Protein AF-0000000085063734 (afdb_homodimer)

Sequence (286 aa):
MIPLIKGSCHCKNITFEFDWNSDVDTIAARACSCTFCFKHGGVWTSSVTGKLNVNVKDRELLKLYNFGTKTADFYVCKECGIVPLSCCTIDGNLYAVVNINTFEGIDPTLITEIPVTLTEETESSRLARRKKNWINNVQINLNMIPLIKGSCHCKNITFEFDWNSDVDTIAARACSCTFCFKHGGVWTSSVTGKLNVNVKDRELLKLYNFGTKTADFYVCKECGIVPLSCCTIDGNLYAVVNINTFEGIDPTLITEIPVTLTEETESSRLARRKKNWINNVQINLN

Organism: Heterostelium pallidum (strain ATCC 26659 / Pp 5 / PN500) (NCBI:txid670386)

Radius of gyration: 19.35 Å; Cα contacts (8 Å, |Δi|>4): 705; chains: 2; bounding box: 39×56×48 Å

pLDDT: mean 95.1, std 5.61, range [63.44, 98.94]

Solvent-accessible surface area (backbone atoms only — not comparable to full-atom values): 14771 Å² total; per-residue (Å²): 119,59,63,75,40,38,33,33,30,81,81,54,45,42,31,38,44,35,36,44,66,50,93,57,68,57,44,63,28,38,32,45,64,49,73,64,29,47,43,34,53,41,31,34,31,59,30,54,68,14,39,38,42,34,41,30,65,48,47,90,38,52,27,78,33,63,61,93,89,56,65,44,36,35,43,17,31,34,64,67,14,31,56,40,34,38,35,32,72,57,96,88,38,52,29,32,39,36,27,58,55,24,52,53,92,68,65,68,87,39,51,46,79,41,82,40,81,71,87,82,56,50,70,68,57,47,52,52,52,44,68,66,45,27,19,58,45,65,45,78,44,76,74,118,58,60,77,41,40,33,33,29,81,81,53,45,42,32,36,42,35,36,43,66,49,92,56,67,56,44,63,28,38,33,42,64,50,71,64,29,46,44,34,51,41,30,34,31,57,31,54,69,15,39,38,42,35,41,29,64,49,46,88,38,50,28,78,32,61,58,93,86,55,65,46,36,35,42,19,30,31,65,65,14,32,56,41,35,37,35,31,72,56,96,88,38,54,30,34,36,36,26,59,54,24,51,54,91,68,65,68,85,38,51,47,78,42,82,41,80,71,85,84,55,49,71,67,57,46,51,52,51,44,68,66,44,26,17,58,45,65,46,78,44,77,73

InterPro domains:
  IPR006913 CENP-V/GFA domain [PF04828] (5-103)
  IPR006913 CENP-V/GFA domain [PS51891] (5-128)
  IPR011057 Mss4-like superfamily [SSF51316] (4-108)
  IPR052355 Centromere protein V-like [PTHR28620] (6-108)

Structure (mmCIF, N/CA/C/O backbone):
data_AF-0000000085063734-model_v1
#
loop_
_entity.id
_entity.type
_entity.pdbx_description
1 polymer 'CENP-V/GFA domain-containing protein'
#
loop_
_atom_site.group_PDB
_atom_site.id
_atom_site.type_symbol
_atom_site.label_atom_id
_atom_site.label_alt_id
_atom_site.label_comp_id
_atom_site.label_asym_id
_atom_site.label_entity_id
_atom_site.label_seq_id
_atom_site.pdbx_PDB_ins_code
_atom_site.Cartn_x
_atom_site.Cartn_y
_atom_site.Cartn_z
_atom_site.occupancy
_atom_site.B_iso_or_equiv
_atom_site.auth_seq_id
_atom_site.auth_comp_id
_atom_site.auth_asym_id
_atom_site.auth_atom_id
_atom_site.pdbx_PDB_model_num
ATOM 1 N N . MET A 1 1 ? -1.307 -11.125 -27.797 1 68.44 1 MET A N 1
ATOM 2 C CA . MET A 1 1 ? -0.637 -11.992 -26.828 1 68.44 1 MET A CA 1
ATOM 3 C C . MET A 1 1 ? 0.031 -11.172 -25.734 1 68.44 1 MET A C 1
ATOM 5 O O . MET A 1 1 ? 0.738 -10.203 -26.016 1 68.44 1 MET A O 1
ATOM 9 N N . ILE A 1 2 ? -0.437 -11.398 -24.438 1 67.12 2 ILE A N 1
ATOM 10 C CA . ILE A 1 2 ? 0.188 -10.625 -23.375 1 67.12 2 ILE A CA 1
ATOM 11 C C . ILE A 1 2 ? 1.652 -11.031 -23.234 1 67.12 2 ILE A C 1
ATOM 13 O O . ILE A 1 2 ? 1.964 -12.219 -23.125 1 67.12 2 ILE A O 1
ATOM 17 N N . PRO A 1 3 ? 2.479 -10.023 -23.422 1 76.06 3 PRO A N 1
ATOM 18 C CA . PRO A 1 3 ? 3.908 -10.305 -23.266 1 76.06 3 PRO A CA 1
ATOM 19 C C . PRO A 1 3 ? 4.285 -10.672 -21.844 1 76.06 3 PRO A C 1
ATOM 21 O O . PRO A 1 3 ? 3.436 -10.648 -20.953 1 76.06 3 PRO A O 1
ATOM 24 N N . LEU A 1 4 ? 5.52 -11.109 -21.625 1 92.5 4 LEU A N 1
ATOM 25 C CA . LEU A 1 4 ? 6.121 -11.242 -20.312 1 92.5 4 LEU A CA 1
ATOM 26 C C . LEU A 1 4 ? 5.914 -9.977 -19.484 1 92.5 4 LEU A C 1
ATOM 28 O O . LEU A 1 4 ? 6.305 -8.891 -19.906 1 92.5 4 LEU A O 1
ATOM 32 N N . ILE A 1 5 ? 5.227 -10.164 -18.359 1 96.12 5 ILE A N 1
ATOM 33 C CA . ILE A 1 5 ? 4.938 -9.031 -17.484 1 96.12 5 ILE A CA 1
ATOM 34 C C . ILE A 1 5 ? 6.051 -8.891 -16.453 1 96.12 5 ILE A C 1
ATOM 36 O O . ILE A 1 5 ? 6.367 -9.852 -15.734 1 96.12 5 ILE A O 1
ATOM 40 N N . LYS A 1 6 ? 6.637 -7.738 -16.438 1 98.19 6 LYS A N 1
ATOM 41 C CA . LYS A 1 6 ? 7.617 -7.41 -15.398 1 98.19 6 LYS A CA 1
ATOM 42 C C . LYS A 1 6 ? 7.016 -6.484 -14.352 1 98.19 6 LYS A C 1
ATOM 44 O O . LYS A 1 6 ? 6.125 -5.688 -14.656 1 98.19 6 LYS A O 1
ATOM 49 N N . GLY A 1 7 ? 7.473 -6.652 -13.078 1 98.62 7 GLY A N 1
ATOM 50 C CA . GLY A 1 7 ? 7.035 -5.781 -11.992 1 98.62 7 GLY A CA 1
ATOM 51 C C . GLY A 1 7 ? 7.992 -5.77 -10.82 1 98.62 7 GLY A C 1
ATOM 52 O O . GLY A 1 7 ? 8.977 -6.508 -10.805 1 98.62 7 GLY A O 1
ATOM 53 N N . SER A 1 8 ? 7.77 -4.891 -9.898 1 98.88 8 SER A N 1
ATOM 54 C CA . SER A 1 8 ? 8.617 -4.77 -8.719 1 98.88 8 SER A CA 1
ATOM 55 C C . SER A 1 8 ? 7.984 -3.859 -7.672 1 98.88 8 SER A C 1
ATOM 57 O O . SER A 1 8 ? 7.062 -3.098 -7.98 1 98.88 8 SER A O 1
ATOM 59 N N . CYS A 1 9 ? 8.523 -4.059 -6.434 1 98.88 9 CYS A N 1
ATOM 60 C CA . CYS A 1 9 ? 8.242 -3.004 -5.461 1 98.88 9 CYS A CA 1
ATOM 61 C C . CYS A 1 9 ? 8.922 -1.7 -5.859 1 98.88 9 CYS A C 1
ATOM 63 O O . CYS A 1 9 ? 9.57 -1.626 -6.906 1 98.88 9 CYS A O 1
ATOM 65 N N . HIS A 1 10 ? 8.781 -0.658 -5.121 1 98.75 10 HIS A N 1
ATOM 66 C CA . HIS A 1 10 ? 9.242 0.654 -5.559 1 98.75 10 HIS A CA 1
ATOM 67 C C . HIS A 1 10 ? 10.766 0.75 -5.504 1 98.75 10 HIS A C 1
ATOM 69 O O . HIS A 1 10 ? 11.391 1.337 -6.391 1 98.75 10 HIS A O 1
ATOM 75 N N . CYS A 1 11 ? 11.406 0.211 -4.449 1 98.75 11 CYS A N 1
ATOM 76 C CA . CYS A 1 11 ? 12.844 0.318 -4.262 1 98.75 11 CYS A CA 1
ATOM 77 C C . CYS A 1 11 ? 13.578 -0.78 -5.027 1 98.75 11 CYS A C 1
ATOM 79 O O . CYS A 1 11 ? 14.805 -0.817 -5.043 1 98.75 11 CYS A O 1
ATOM 81 N N . LYS A 1 12 ? 12.875 -1.715 -5.582 1 98.81 12 LYS A N 1
ATOM 82 C CA . LYS A 1 12 ? 13.398 -2.768 -6.449 1 98.81 12 LYS A CA 1
ATOM 83 C C . LYS A 1 12 ? 14 -3.906 -5.633 1 98.81 12 LYS A C 1
ATOM 85 O O . LYS A 1 12 ? 14.711 -4.758 -6.176 1 98.81 12 LYS A O 1
ATOM 90 N N . ASN A 1 13 ? 13.734 -3.951 -4.352 1 98.94 13 ASN A N 1
ATOM 91 C CA . ASN A 1 13 ? 14.156 -5.109 -3.574 1 98.94 13 ASN A CA 1
ATOM 92 C C . ASN A 1 13 ? 13.453 -6.383 -4.039 1 98.94 13 ASN A C 1
ATOM 94 O O . ASN A 1 13 ? 14.078 -7.441 -4.129 1 98.94 13 ASN A O 1
ATOM 98 N N . ILE A 1 14 ? 12.164 -6.348 -4.258 1 98.94 14 ILE A N 1
ATOM 99 C CA . ILE A 1 14 ? 11.383 -7.461 -4.781 1 98.94 14 ILE A CA 1
ATOM 100 C C . ILE A 1 14 ? 11.023 -7.203 -6.242 1 98.94 14 ILE A C 1
ATOM 102 O O . ILE A 1 14 ? 10.344 -6.223 -6.559 1 98.94 14 ILE A O 1
ATOM 106 N N . THR A 1 15 ? 11.469 -8.023 -7.102 1 98.88 15 THR A N 1
ATOM 107 C CA . THR A 1 15 ? 11.156 -7.945 -8.523 1 98.88 15 THR A CA 1
ATOM 108 C C . THR A 1 15 ? 10.578 -9.266 -9.023 1 98.88 15 THR A C 1
ATOM 110 O O . THR A 1 15 ? 10.797 -10.312 -8.422 1 98.88 15 THR A O 1
ATOM 113 N N . PHE A 1 16 ? 9.781 -9.195 -10.109 1 98.88 16 PHE A N 1
ATOM 114 C CA . PHE A 1 16 ? 9.266 -10.453 -10.648 1 98.88 16 PHE A CA 1
ATOM 115 C C . PHE A 1 16 ? 9.102 -10.367 -12.164 1 98.88 16 PHE A C 1
ATOM 117 O O . PHE A 1 16 ? 9.023 -9.273 -12.719 1 98.88 16 PHE A O 1
ATOM 124 N N . GLU A 1 17 ? 9.203 -11.461 -12.773 1 98.69 17 GLU A N 1
ATOM 125 C CA . GLU A 1 17 ? 8.781 -11.734 -14.141 1 98.69 17 GLU A CA 1
ATOM 126 C C . GLU A 1 17 ? 7.641 -12.75 -14.172 1 98.69 17 GLU A C 1
ATOM 128 O O . GLU A 1 17 ? 7.754 -13.836 -13.602 1 98.69 17 GLU A O 1
ATOM 133 N N . PHE A 1 18 ? 6.535 -12.359 -14.766 1 98.12 18 PHE A N 1
ATOM 134 C CA . PHE A 1 18 ? 5.332 -13.18 -14.844 1 98.12 18 PHE A CA 1
ATOM 135 C C . PHE A 1 18 ? 4.965 -13.469 -16.297 1 98.12 18 PHE A C 1
ATOM 137 O O . PHE A 1 18 ? 4.527 -12.578 -17.016 1 98.12 18 PHE A O 1
ATOM 144 N N . ASP A 1 19 ? 5.234 -14.695 -16.703 1 96.19 19 ASP A N 1
ATOM 145 C CA . ASP A 1 19 ? 4.77 -15.18 -18 1 96.19 19 ASP A CA 1
ATOM 146 C C . ASP A 1 19 ? 3.285 -15.531 -17.953 1 96.19 19 ASP A C 1
ATOM 148 O O . ASP A 1 19 ? 2.9 -16.547 -17.375 1 96.19 19 ASP A O 1
ATOM 152 N N . TRP A 1 20 ? 2.471 -14.719 -18.453 1 91.81 20 TRP A N 1
ATOM 153 C CA . TRP A 1 20 ? 1.021 -14.883 -18.453 1 91.81 20 TRP A CA 1
ATOM 154 C C . TRP A 1 20 ? 0.629 -16.203 -19.109 1 91.81 20 TRP A C 1
ATOM 156 O O . TRP A 1 20 ? -0.249 -16.906 -18.609 1 91.81 20 TRP A O 1
ATOM 166 N N . ASN A 1 21 ? 1.264 -16.531 -20.25 1 88.81 21 ASN A N 1
ATOM 167 C CA . ASN A 1 21 ? 1.148 -17.797 -20.953 1 88.81 21 ASN A CA 1
ATOM 168 C C . ASN A 1 21 ? -0.31 -18.188 -21.188 1 88.81 21 ASN A C 1
ATOM 170 O O . ASN A 1 21 ? -0.722 -19.297 -20.875 1 88.81 21 ASN A O 1
ATOM 174 N N . SER A 1 22 ? -1.199 -17.328 -21.453 1 82.94 22 SER A N 1
ATOM 175 C CA . SER A 1 22 ? -2.605 -17.578 -21.766 1 82.94 22 SER A CA 1
ATOM 176 C C . SER A 1 22 ? -3.01 -16.922 -23.078 1 82.94 22 SER A C 1
ATOM 178 O O . SER A 1 22 ? -2.398 -15.953 -23.516 1 82.94 22 SER A O 1
ATOM 180 N N . ASP A 1 23 ? -3.984 -17.547 -23.688 1 80.88 23 ASP A N 1
ATOM 181 C CA . ASP A 1 23 ? -4.477 -17.047 -24.969 1 80.88 23 ASP A CA 1
ATOM 182 C C . ASP A 1 23 ? -5.426 -15.859 -24.75 1 80.88 23 ASP A C 1
ATOM 184 O O . ASP A 1 23 ? -5.836 -15.211 -25.719 1 80.88 23 ASP A O 1
ATOM 188 N N . VAL A 1 24 ? -5.68 -15.656 -23.562 1 80.62 24 VAL A N 1
ATOM 189 C CA . VAL A 1 24 ? -6.57 -14.547 -23.234 1 80.62 24 VAL A CA 1
ATOM 190 C C . VAL A 1 24 ? -5.801 -13.227 -23.281 1 80.62 24 VAL A C 1
ATOM 192 O O . VAL A 1 24 ? -4.734 -13.102 -22.672 1 80.62 24 VAL A O 1
ATOM 195 N N . ASP A 1 25 ? -6.328 -12.305 -24 1 82.88 25 ASP A N 1
ATOM 196 C CA . ASP A 1 25 ? -5.613 -11.055 -24.25 1 82.88 25 ASP A CA 1
ATOM 197 C C . ASP A 1 25 ? -5.961 -10.008 -23.188 1 82.88 25 ASP A C 1
ATOM 199 O O . ASP A 1 25 ? -5.59 -8.836 -23.328 1 82.88 25 ASP A O 1
ATOM 203 N N . THR A 1 26 ? -6.684 -10.422 -22.266 1 90.62 26 THR A N 1
ATOM 204 C CA . THR A 1 26 ? -7.027 -9.492 -21.188 1 90.62 26 THR A CA 1
ATOM 205 C C . THR A 1 26 ? -6.547 -10.031 -19.844 1 90.62 26 THR A C 1
ATOM 207 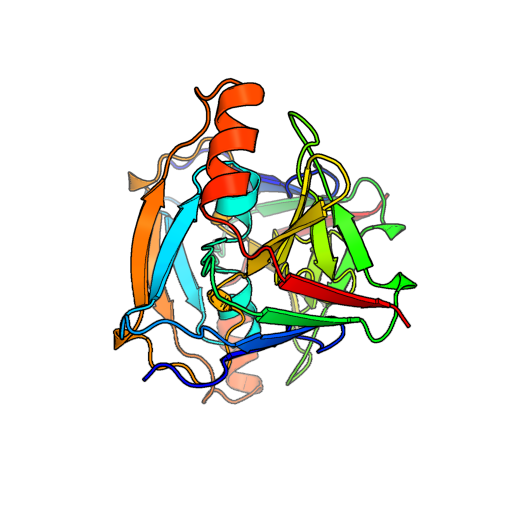O O . THR A 1 26 ? -6.426 -11.242 -19.656 1 90.62 26 THR A O 1
ATOM 210 N N . ILE A 1 27 ? -6.207 -9.148 -18.984 1 93.88 27 ILE A N 1
ATOM 211 C CA . ILE A 1 27 ? -5.766 -9.484 -17.625 1 93.88 27 ILE A CA 1
ATOM 212 C C . ILE A 1 27 ? -6.895 -9.227 -16.641 1 93.88 27 ILE A C 1
ATOM 214 O O . ILE A 1 27 ? -7.215 -8.07 -16.328 1 93.88 27 ILE A O 1
ATOM 218 N N . ALA A 1 28 ? -7.512 -10.336 -16.172 1 94.38 28 ALA A N 1
ATOM 219 C CA . ALA A 1 28 ? -8.5 -10.195 -15.117 1 94.38 28 ALA A CA 1
ATOM 220 C C . ALA A 1 28 ? -7.832 -9.914 -13.773 1 94.38 28 ALA A C 1
ATOM 222 O O . ALA A 1 28 ? -6.871 -10.594 -13.398 1 94.38 28 ALA A O 1
ATOM 223 N N . ALA A 1 29 ? -8.281 -8.914 -13.109 1 97.12 29 ALA A N 1
ATOM 224 C CA . ALA A 1 29 ? -7.727 -8.531 -11.812 1 97.12 29 ALA A CA 1
ATOM 225 C C . ALA A 1 29 ? -8.828 -8.406 -10.758 1 97.12 29 ALA A C 1
ATOM 227 O O . ALA A 1 29 ? -9.922 -7.918 -11.055 1 97.12 29 ALA A O 1
ATOM 228 N N . ARG A 1 30 ? -8.555 -8.844 -9.578 1 96.56 30 ARG A N 1
ATOM 229 C CA . ARG A 1 30 ? -9.523 -8.867 -8.484 1 96.56 30 ARG A CA 1
ATOM 230 C C . ARG A 1 30 ? -9.133 -7.887 -7.387 1 96.56 30 ARG A C 1
ATOM 232 O O . ARG A 1 30 ? -8.062 -8 -6.797 1 96.56 30 ARG A O 1
ATOM 239 N N . ALA A 1 31 ? -10.023 -6.992 -7.117 1 96 31 ALA A N 1
ATOM 240 C CA . ALA A 1 31 ? -9.875 -6.086 -5.984 1 96 31 ALA A CA 1
ATOM 241 C C . ALA A 1 31 ? -10.5 -6.672 -4.723 1 96 31 ALA A C 1
ATOM 243 O O . ALA A 1 31 ? -11.727 -6.645 -4.562 1 96 31 ALA A O 1
ATOM 244 N N . CYS A 1 32 ? -9.617 -7.168 -3.885 1 91.75 32 CYS A N 1
ATOM 245 C CA . CYS A 1 32 ? -10.086 -7.816 -2.666 1 91.75 32 CYS A CA 1
ATOM 246 C C . CYS A 1 32 ? -10.625 -6.789 -1.674 1 91.75 32 CYS A C 1
ATOM 248 O O . CYS A 1 32 ? -10.07 -5.695 -1.545 1 91.75 32 CYS A O 1
ATOM 250 N N . SER A 1 33 ? -11.562 -7.172 -0.802 1 90.75 33 SER A N 1
ATOM 251 C CA . SER A 1 33 ? -12.188 -6.207 0.094 1 90.75 33 SER A CA 1
ATOM 252 C C . SER A 1 33 ? -11.703 -6.391 1.529 1 90.75 33 SER A C 1
ATOM 254 O O . SER A 1 33 ? -12.242 -5.77 2.453 1 90.75 33 SER A O 1
ATOM 256 N N . CYS A 1 34 ? -10.805 -7.258 1.729 1 93.62 34 CYS A N 1
ATOM 257 C CA . CYS A 1 34 ? -10.32 -7.367 3.1 1 93.62 34 CYS A CA 1
ATOM 258 C C . CYS A 1 34 ? -9.594 -6.098 3.527 1 93.62 34 CYS A C 1
ATOM 260 O O . CYS A 1 34 ? -9.211 -5.285 2.686 1 93.62 34 CYS A O 1
ATOM 262 N N . THR A 1 35 ? -9.445 -5.867 4.805 1 94.38 35 THR A N 1
ATOM 263 C CA . THR A 1 35 ? -8.938 -4.609 5.336 1 94.38 35 THR A CA 1
ATOM 264 C C . THR A 1 35 ? -7.5 -4.375 4.887 1 94.38 35 THR A C 1
ATOM 266 O O . THR A 1 35 ? -7.102 -3.234 4.633 1 94.38 35 THR A O 1
ATOM 269 N N . PHE A 1 36 ? -6.715 -5.441 4.746 1 97.19 36 PHE A N 1
ATOM 270 C CA . PHE A 1 36 ? -5.328 -5.297 4.324 1 97.19 36 PHE A CA 1
ATOM 271 C C . PHE A 1 36 ? -5.246 -4.785 2.891 1 97.19 36 PHE A C 1
ATOM 273 O O . PHE A 1 36 ? -4.539 -3.814 2.613 1 97.19 36 PHE A O 1
ATOM 280 N N . CYS A 1 37 ? -5.969 -5.402 2.02 1 96.69 37 CYS A N 1
ATOM 281 C CA . CYS A 1 37 ? -5.949 -5.004 0.615 1 96.69 37 CYS A CA 1
ATOM 282 C C . CYS A 1 37 ? -6.559 -3.619 0.431 1 96.69 37 CYS A C 1
ATOM 284 O O . CYS A 1 37 ? -6.109 -2.848 -0.419 1 96.69 37 CYS A O 1
ATOM 286 N N . PHE A 1 38 ? -7.594 -3.357 1.24 1 94.75 38 PHE A N 1
ATOM 287 C CA . PHE A 1 38 ? -8.188 -2.025 1.157 1 94.75 38 PHE A CA 1
ATOM 288 C C . PHE A 1 38 ? -7.156 -0.956 1.506 1 94.75 38 PHE A C 1
ATOM 290 O O . PHE A 1 38 ? -7.027 0.043 0.795 1 94.75 38 PHE A O 1
ATOM 297 N N . LYS A 1 39 ? -6.406 -1.14 2.525 1 97 39 LYS A N 1
ATOM 298 C CA . LYS A 1 39 ? -5.422 -0.157 2.973 1 97 39 LYS A CA 1
ATOM 299 C C . LYS A 1 39 ? -4.258 -0.058 1.99 1 97 39 LYS A C 1
ATOM 301 O O . LYS A 1 39 ? -3.631 0.997 1.866 1 97 39 LYS A O 1
ATOM 306 N N . HIS A 1 40 ? -3.924 -1.12 1.237 1 97.38 40 HIS A N 1
ATOM 307 C CA . HIS A 1 40 ? -2.834 -1.149 0.268 1 97.38 40 HIS A CA 1
ATOM 308 C C . HIS A 1 40 ? -3.326 -0.771 -1.125 1 97.38 40 HIS A C 1
ATOM 310 O O . HIS A 1 40 ? -2.523 -0.49 -2.018 1 97.38 40 HIS A O 1
ATOM 316 N N . GLY A 1 41 ? -4.652 -0.734 -1.272 1 93.88 41 GLY A N 1
ATOM 317 C CA . GLY A 1 41 ? -5.152 -0.685 -2.637 1 93.88 41 GLY A CA 1
ATOM 318 C C . GLY A 1 41 ? -4.801 -1.918 -3.447 1 93.88 41 GLY A C 1
ATOM 319 O O . GLY A 1 41 ? -4.527 -1.822 -4.648 1 93.88 41 GLY A O 1
ATOM 320 N N . GLY A 1 42 ? -4.738 -3.029 -2.834 1 95.81 42 GLY A N 1
ATOM 321 C CA . GLY A 1 42 ? -4.285 -4.266 -3.453 1 95.81 42 GLY A CA 1
ATOM 322 C C . GLY A 1 42 ? -5.262 -4.809 -4.48 1 95.81 42 GLY A C 1
ATOM 323 O O . GLY A 1 42 ? -6.449 -4.969 -4.195 1 95.81 42 GLY A O 1
ATOM 324 N N . VAL A 1 43 ? -4.844 -5.035 -5.691 1 97.5 43 VAL A N 1
ATOM 325 C CA . VAL A 1 43 ? -5.562 -5.645 -6.805 1 97.5 43 VAL A CA 1
ATOM 326 C C . VAL A 1 43 ? -4.719 -6.758 -7.418 1 97.5 43 VAL A C 1
ATOM 328 O O . VAL A 1 43 ? -3.596 -6.52 -7.867 1 97.5 43 VAL A O 1
ATOM 331 N N . TRP A 1 44 ? -5.285 -7.941 -7.516 1 98.25 44 TRP A N 1
ATOM 332 C CA . TRP A 1 44 ? -4.469 -9.133 -7.738 1 98.25 44 TRP A CA 1
ATOM 333 C C . TRP A 1 44 ? -4.867 -9.828 -9.031 1 98.25 44 TRP A C 1
ATOM 335 O O . TRP A 1 44 ? -6.047 -9.852 -9.398 1 98.25 44 TRP A O 1
ATOM 345 N N . THR A 1 45 ? -3.885 -10.43 -9.711 1 97.62 45 THR A N 1
ATOM 346 C CA . THR A 1 45 ? -4.16 -11.25 -10.883 1 97.62 45 THR A CA 1
ATOM 347 C C . THR A 1 45 ? -3.346 -12.539 -10.844 1 97.62 45 THR A C 1
ATOM 349 O O . THR A 1 45 ? -2.383 -12.648 -10.086 1 97.62 45 THR A O 1
ATOM 352 N N . SER A 1 46 ? -3.814 -13.5 -11.625 1 96.75 46 SER A N 1
ATOM 353 C CA . SER A 1 46 ? -3.162 -14.797 -11.781 1 96.75 46 SER A CA 1
ATOM 354 C C . SER A 1 46 ? -3.498 -15.43 -13.125 1 96.75 46 SER A C 1
ATOM 356 O O . SER A 1 46 ? -4.402 -14.969 -13.828 1 96.75 46 SER A O 1
ATOM 358 N N . SER A 1 47 ? -2.662 -16.312 -13.516 1 94.94 47 SER A N 1
ATOM 359 C CA . SER A 1 47 ? -2.893 -17.25 -14.617 1 94.94 47 SER A CA 1
ATOM 360 C C . SER A 1 47 ? -2.492 -18.672 -14.227 1 94.94 47 SER A C 1
ATOM 362 O O . SER A 1 47 ? -1.337 -18.922 -13.875 1 94.94 47 SER A O 1
ATOM 364 N N . VAL A 1 48 ? -3.424 -19.578 -14.312 1 92.88 48 VAL A N 1
ATOM 365 C CA . VAL A 1 48 ? -3.199 -20.953 -13.859 1 92.88 48 VAL A CA 1
ATOM 366 C C . VAL A 1 48 ? -2.1 -21.609 -14.695 1 92.88 48 VAL A C 1
ATOM 368 O O . VAL A 1 48 ? -1.353 -22.453 -14.203 1 92.88 48 VAL A O 1
ATOM 371 N N . THR A 1 49 ? -1.952 -21.125 -15.961 1 93.56 49 THR A N 1
ATOM 372 C CA . THR A 1 49 ? -0.935 -21.688 -16.844 1 93.56 49 THR A CA 1
ATOM 373 C C . THR A 1 49 ? 0.333 -20.844 -16.812 1 93.56 49 THR A C 1
ATOM 375 O O . THR A 1 49 ? 1.3 -21.141 -17.516 1 93.56 49 THR A O 1
ATOM 378 N N . GLY A 1 50 ? 0.344 -19.828 -16.031 1 95.69 50 GLY A N 1
ATOM 379 C CA . GLY A 1 50 ? 1.453 -18.891 -16 1 95.69 50 GLY A CA 1
ATOM 380 C C . GLY A 1 50 ? 2.641 -19.391 -15.203 1 95.69 50 GLY A C 1
ATOM 381 O O . GLY A 1 50 ? 2.553 -20.422 -14.523 1 95.69 50 GLY A O 1
ATOM 382 N N . LYS A 1 51 ? 3.748 -18.641 -15.375 1 97.62 51 LYS A N 1
ATOM 383 C CA . LYS A 1 51 ? 4.98 -18.891 -14.633 1 97.62 51 LYS A CA 1
ATOM 384 C C . LYS A 1 51 ? 5.48 -17.609 -13.969 1 97.62 51 LYS A C 1
ATOM 386 O O . LYS A 1 51 ? 5.555 -16.547 -14.609 1 97.62 51 LYS A O 1
ATOM 391 N N . LEU A 1 52 ? 5.781 -17.719 -12.711 1 98.62 52 LEU A N 1
ATOM 392 C CA . LEU A 1 52 ? 6.223 -16.562 -11.945 1 98.62 52 LEU A CA 1
ATOM 393 C C . LEU A 1 52 ? 7.625 -16.781 -11.391 1 98.62 52 LEU A C 1
ATOM 395 O O . LEU A 1 52 ? 7.879 -17.766 -10.695 1 98.62 52 LEU A O 1
ATOM 399 N N . ASN A 1 53 ? 8.516 -15.883 -11.758 1 98.81 53 ASN A N 1
ATOM 400 C CA . ASN A 1 53 ? 9.852 -15.828 -11.18 1 98.81 53 ASN A CA 1
ATOM 401 C C . ASN A 1 53 ? 10.047 -14.57 -10.328 1 98.81 53 ASN A C 1
ATOM 403 O O . ASN A 1 53 ? 9.914 -13.453 -10.828 1 98.81 53 ASN A O 1
ATOM 407 N N . VAL A 1 54 ? 10.367 -14.789 -9.102 1 98.88 54 VAL A N 1
ATOM 408 C CA . VAL A 1 54 ? 10.531 -13.68 -8.164 1 98.88 54 VAL A CA 1
ATOM 409 C C . VAL A 1 54 ? 11.977 -13.617 -7.684 1 98.88 54 VAL A C 1
ATOM 411 O O . VAL A 1 54 ? 12.586 -14.648 -7.387 1 98.88 54 VAL A O 1
ATOM 414 N N . ASN A 1 55 ? 12.484 -12.422 -7.652 1 98.88 55 ASN A N 1
ATOM 415 C CA . ASN A 1 55 ? 13.812 -12.18 -7.086 1 98.88 55 ASN A CA 1
ATOM 416 C C . ASN A 1 55 ? 13.75 -11.188 -5.93 1 98.88 55 ASN A C 1
ATOM 418 O O . ASN A 1 55 ? 13.219 -10.086 -6.078 1 98.88 55 ASN A O 1
ATOM 422 N N . VAL A 1 56 ? 14.266 -11.617 -4.773 1 98.81 56 VAL A N 1
ATOM 423 C CA . VAL A 1 56 ? 14.438 -10.734 -3.627 1 98.81 56 VAL A CA 1
ATOM 424 C C . VAL A 1 56 ? 15.922 -10.422 -3.438 1 98.81 56 VAL A C 1
ATOM 426 O O . VAL A 1 56 ? 16.719 -11.305 -3.115 1 98.81 56 VAL A O 1
ATOM 429 N N . LYS A 1 57 ? 16.234 -9.195 -3.623 1 98.75 57 LYS A N 1
ATOM 430 C CA . LYS A 1 57 ? 17.641 -8.781 -3.588 1 98.75 57 LYS A CA 1
ATOM 431 C C . LYS A 1 57 ? 18.219 -8.914 -2.184 1 98.75 57 LYS A C 1
ATOM 433 O O . LYS A 1 57 ? 19.375 -9.328 -2.018 1 98.75 57 LYS A O 1
ATOM 438 N N . ASP A 1 58 ? 17.562 -8.484 -1.145 1 98.62 58 ASP A N 1
ATOM 439 C CA . ASP A 1 58 ? 17.953 -8.562 0.262 1 98.62 58 ASP A CA 1
ATOM 440 C C . ASP A 1 58 ? 16.828 -9.195 1.098 1 98.62 58 ASP A C 1
ATOM 442 O O . ASP A 1 58 ? 15.836 -8.547 1.403 1 98.62 58 ASP A O 1
ATOM 446 N N . ARG A 1 59 ? 17 -10.398 1.491 1 98 59 ARG A N 1
ATOM 447 C CA . ARG A 1 59 ? 16 -11.164 2.221 1 98 59 ARG A CA 1
ATOM 448 C C . ARG A 1 59 ? 15.648 -10.492 3.545 1 98 59 ARG A C 1
ATOM 450 O O . ARG A 1 59 ? 14.516 -10.586 4.016 1 98 59 ARG A O 1
ATOM 457 N N . GLU A 1 60 ? 16.547 -9.734 4.117 1 98 60 GLU A N 1
ATOM 458 C CA . GLU A 1 60 ? 16.297 -9.086 5.398 1 98 60 GLU A CA 1
ATOM 459 C C . GLU A 1 60 ? 15.266 -7.969 5.258 1 98 60 GLU A C 1
ATOM 461 O O . GLU A 1 60 ? 14.688 -7.516 6.25 1 98 60 GLU A O 1
ATOM 466 N N . LEU A 1 61 ? 15.047 -7.531 4.027 1 98.56 61 LEU A N 1
ATOM 467 C CA . LEU A 1 61 ? 14.086 -6.469 3.77 1 98.56 61 LEU A CA 1
ATOM 468 C C . LEU A 1 61 ? 12.734 -7.047 3.344 1 98.56 61 LEU A C 1
ATOM 470 O O . LEU A 1 61 ? 11.852 -6.309 2.906 1 98.56 61 LEU A O 1
ATOM 474 N N . LEU A 1 62 ? 12.594 -8.328 3.4 1 98.75 62 LEU A N 1
ATOM 475 C CA . LEU A 1 62 ? 11.336 -8.984 3.088 1 98.75 62 LEU A CA 1
ATOM 476 C C . LEU A 1 62 ? 10.594 -9.383 4.363 1 98.75 62 LEU A C 1
ATOM 478 O O . LEU A 1 62 ? 11.18 -9.992 5.262 1 98.75 62 LEU A O 1
ATOM 482 N N . LYS A 1 63 ? 9.43 -9.008 4.523 1 98.75 63 LYS A N 1
ATOM 483 C CA . LYS A 1 63 ? 8.523 -9.477 5.57 1 98.75 63 LYS A CA 1
ATOM 484 C C . LYS A 1 63 ? 7.395 -10.32 4.984 1 98.75 63 LYS A C 1
ATOM 486 O O . LYS A 1 63 ? 6.703 -9.891 4.062 1 98.75 63 LYS A O 1
ATOM 491 N N . LEU A 1 64 ? 7.312 -11.539 5.406 1 98.69 64 LEU A N 1
ATOM 492 C CA . LEU A 1 64 ? 6.133 -12.344 5.117 1 98.69 64 LEU A CA 1
ATOM 493 C C . LEU A 1 64 ? 5.02 -12.055 6.121 1 98.69 64 LEU A C 1
ATOM 495 O O . LEU A 1 64 ? 5.086 -12.508 7.27 1 98.69 64 LEU A O 1
ATOM 499 N N . TYR A 1 65 ? 4.039 -11.32 5.688 1 98.81 65 TYR A N 1
ATOM 500 C CA . TYR A 1 65 ? 2.949 -10.875 6.555 1 98.81 65 TYR A CA 1
ATOM 501 C C . TYR A 1 65 ? 1.707 -11.734 6.348 1 98.81 65 TYR A C 1
ATOM 503 O O . TYR A 1 65 ? 1.29 -11.969 5.211 1 98.81 65 TYR A O 1
ATOM 511 N N . ASN A 1 66 ? 1.147 -12.219 7.406 1 97.81 66 ASN A N 1
ATOM 512 C CA . ASN A 1 66 ? -0.091 -12.984 7.359 1 97.81 66 ASN A CA 1
ATOM 513 C C . ASN A 1 66 ? -1.039 -12.594 8.484 1 97.81 66 ASN A C 1
ATOM 515 O O . ASN A 1 66 ? -0.625 -11.961 9.461 1 97.81 66 ASN A O 1
ATOM 519 N N . PHE A 1 67 ? -2.287 -12.891 8.375 1 95.31 67 PHE A N 1
ATOM 520 C CA . PHE A 1 67 ? -3.33 -12.547 9.336 1 95.31 67 PHE A CA 1
ATOM 521 C C . PHE A 1 67 ? -4.574 -13.398 9.117 1 95.31 67 PHE A C 1
ATOM 523 O O . PHE A 1 67 ? -4.645 -14.164 8.148 1 95.31 67 PHE A O 1
ATOM 530 N N . GLY A 1 68 ? -5.52 -13.328 10.078 1 91.81 68 GLY A N 1
ATOM 531 C CA . GLY A 1 68 ? -6.715 -14.141 9.914 1 91.81 68 GLY A CA 1
ATOM 532 C C . GLY A 1 68 ? -6.441 -15.625 10.016 1 91.81 68 GLY A C 1
ATOM 533 O O . GLY A 1 68 ? -5.883 -16.094 11.016 1 91.81 68 GLY A O 1
ATOM 534 N N . THR A 1 69 ? -6.781 -16.312 8.844 1 90.81 69 THR A N 1
ATOM 535 C CA . THR A 1 69 ? -6.605 -17.766 8.828 1 90.81 69 THR A CA 1
ATOM 536 C C . THR A 1 69 ? -5.129 -18.125 8.688 1 90.81 69 THR A C 1
ATOM 538 O O . THR A 1 69 ? -4.75 -19.281 8.883 1 90.81 69 THR A O 1
ATOM 541 N N . LYS A 1 70 ? -4.328 -17.188 8.344 1 95.25 70 LYS A N 1
ATOM 542 C CA . LYS A 1 70 ? -2.887 -17.359 8.195 1 95.25 70 LYS A CA 1
ATOM 543 C C . LYS A 1 70 ? -2.561 -18.344 7.074 1 95.25 70 LYS A C 1
ATOM 545 O O . LYS A 1 70 ? -1.593 -19.109 7.168 1 95.25 70 LYS A O 1
ATOM 550 N N . THR A 1 71 ? -3.348 -18.312 6 1 94.94 71 THR A N 1
ATOM 551 C CA . THR A 1 71 ? -3.172 -19.281 4.93 1 94.94 71 THR A CA 1
ATOM 552 C C . THR A 1 71 ? -2.365 -18.688 3.779 1 94.94 71 THR A C 1
ATOM 554 O O . THR A 1 71 ? -1.94 -19.422 2.875 1 94.94 71 THR A O 1
ATOM 557 N N . ALA A 1 72 ? -2.188 -17.391 3.805 1 97.06 72 ALA A N 1
ATOM 558 C CA . ALA A 1 72 ? -1.394 -16.75 2.76 1 97.06 72 ALA A CA 1
ATOM 559 C C . ALA A 1 72 ? -0.403 -15.758 3.359 1 97.06 72 ALA A C 1
ATOM 561 O O . ALA A 1 72 ? -0.68 -15.141 4.391 1 97.06 72 ALA A O 1
ATOM 562 N N . ASP A 1 73 ? 0.703 -15.688 2.756 1 98.44 73 ASP A N 1
ATOM 563 C CA . ASP A 1 73 ? 1.711 -14.688 3.104 1 98.44 73 ASP A CA 1
ATOM 564 C C . ASP A 1 73 ? 1.75 -13.562 2.072 1 98.44 73 ASP A C 1
ATOM 566 O O . ASP A 1 73 ? 1.892 -13.82 0.874 1 98.44 73 ASP A O 1
ATOM 570 N N . PHE A 1 74 ? 1.62 -12.391 2.555 1 98.81 74 PHE A N 1
ATOM 571 C CA . PHE A 1 74 ? 1.853 -11.211 1.727 1 98.81 74 PHE A CA 1
ATOM 572 C C . PHE A 1 74 ? 3.311 -10.773 1.805 1 98.81 74 PHE A C 1
ATOM 574 O O . PHE A 1 74 ? 3.857 -10.617 2.898 1 98.81 74 PHE A O 1
ATOM 581 N N . TYR A 1 75 ? 3.945 -10.648 0.679 1 98.88 75 TYR A N 1
ATOM 582 C CA . TYR A 1 75 ? 5.363 -10.312 0.616 1 98.88 75 TYR A CA 1
ATOM 583 C C . TYR A 1 75 ? 5.57 -8.805 0.701 1 98.88 75 TYR A C 1
ATOM 585 O O . TYR A 1 75 ? 5.535 -8.109 -0.317 1 98.88 75 TYR A O 1
ATOM 593 N N . VAL A 1 76 ? 5.883 -8.344 1.895 1 98.94 76 VAL A N 1
ATOM 594 C CA . VAL A 1 76 ? 6.031 -6.914 2.166 1 98.94 76 VAL A CA 1
ATOM 595 C C . VAL A 1 76 ? 7.5 -6.516 2.049 1 98.94 76 VAL A C 1
ATOM 597 O O . VAL A 1 76 ? 8.367 -7.145 2.66 1 98.94 76 VAL A O 1
ATOM 600 N N . CYS A 1 77 ? 7.812 -5.523 1.239 1 98.94 77 CYS A N 1
ATOM 601 C CA . CYS A 1 77 ? 9.141 -4.918 1.257 1 98.94 77 CYS A CA 1
ATOM 602 C C . CYS A 1 77 ? 9.297 -3.984 2.451 1 98.94 77 CYS A C 1
ATOM 604 O O . CYS A 1 77 ? 8.625 -2.955 2.533 1 98.94 77 CYS A O 1
ATOM 606 N N . LYS A 1 78 ? 10.195 -4.227 3.318 1 98.81 78 LYS A N 1
ATOM 607 C CA . LYS A 1 78 ? 10.359 -3.457 4.547 1 98.81 78 LYS A CA 1
ATOM 608 C C . LYS A 1 78 ? 10.898 -2.061 4.258 1 98.81 78 LYS A C 1
ATOM 610 O O . LYS A 1 78 ? 10.805 -1.165 5.098 1 98.81 78 LYS A O 1
ATOM 615 N N . GLU A 1 79 ? 11.469 -1.928 3.096 1 98.75 79 GLU A N 1
ATOM 616 C CA . GLU A 1 7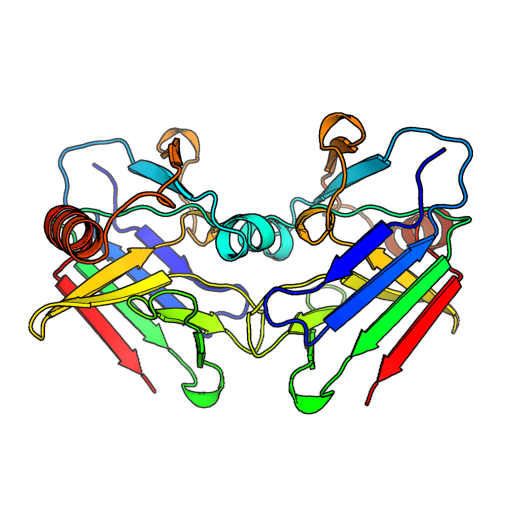9 ? 12.047 -0.643 2.717 1 98.75 79 GLU A CA 1
ATOM 617 C C . GLU A 1 79 ? 10.977 0.319 2.209 1 98.75 79 GLU A C 1
ATOM 619 O O . GLU A 1 79 ? 10.805 1.412 2.752 1 98.75 79 GLU A O 1
ATOM 624 N N . CYS A 1 80 ? 10.188 -0.099 1.256 1 98.88 80 CYS A N 1
ATOM 625 C CA . CYS A 1 80 ? 9.266 0.841 0.628 1 98.88 80 CYS A CA 1
ATOM 626 C C . CYS A 1 80 ? 7.816 0.501 0.973 1 98.88 80 CYS A C 1
ATOM 628 O O . CYS A 1 80 ? 6.906 1.279 0.685 1 98.88 80 CYS A O 1
ATOM 630 N N . GLY A 1 81 ? 7.578 -0.614 1.525 1 98.88 81 GLY A N 1
ATOM 631 C CA . GLY A 1 81 ? 6.258 -0.961 2.033 1 98.88 81 GLY A CA 1
ATOM 632 C C . GLY A 1 81 ? 5.387 -1.651 1.002 1 98.88 81 GLY A C 1
ATOM 633 O O . GLY A 1 81 ? 4.32 -2.176 1.334 1 98.88 81 GLY A O 1
ATOM 634 N N . ILE A 1 82 ? 5.828 -1.718 -0.251 1 98.88 82 ILE A N 1
ATOM 635 C CA . ILE A 1 82 ? 5 -2.246 -1.328 1 98.88 82 ILE A CA 1
ATOM 636 C C . ILE A 1 82 ? 4.871 -3.762 -1.185 1 98.88 82 ILE A C 1
ATOM 638 O O . ILE A 1 82 ? 5.785 -4.426 -0.687 1 98.88 82 ILE A O 1
ATOM 642 N N . VAL A 1 83 ? 3.748 -4.312 -1.605 1 98.88 83 VAL A N 1
ATOM 643 C CA . VAL A 1 83 ? 3.438 -5.738 -1.588 1 98.88 83 VAL A CA 1
ATOM 644 C C . VAL A 1 83 ? 3.205 -6.234 -3.014 1 98.88 83 VAL A C 1
ATOM 646 O O . VAL A 1 83 ? 2.074 -6.215 -3.508 1 98.88 83 VAL A O 1
ATOM 649 N N . PRO A 1 84 ? 4.199 -6.781 -3.672 1 98.88 84 PRO A N 1
ATOM 650 C CA . PRO A 1 84 ? 4.066 -7.125 -5.09 1 98.88 84 PRO A CA 1
ATOM 651 C C . PRO A 1 84 ? 3.354 -8.461 -5.309 1 98.88 84 PRO A C 1
ATOM 653 O O . PRO A 1 84 ? 2.861 -8.727 -6.406 1 98.88 84 PRO A O 1
ATOM 656 N N . LEU A 1 85 ? 3.357 -9.312 -4.293 1 98.88 85 LEU A N 1
ATOM 657 C CA . LEU A 1 85 ? 2.762 -10.625 -4.488 1 98.88 85 LEU A CA 1
ATOM 658 C C . LEU A 1 85 ? 2.295 -11.211 -3.162 1 98.88 85 LEU A C 1
ATOM 660 O O . LEU A 1 85 ? 2.689 -10.742 -2.094 1 98.88 85 LEU A O 1
ATOM 664 N N . SER A 1 86 ? 1.462 -12.164 -3.236 1 98.69 86 SER A N 1
ATOM 665 C CA . SER A 1 86 ? 1.027 -13.023 -2.141 1 98.69 86 SER A CA 1
ATOM 666 C C . SER A 1 86 ? 1.163 -14.492 -2.51 1 98.69 86 SER A C 1
ATOM 668 O O . SER A 1 86 ? 0.907 -14.883 -3.654 1 98.69 86 SER A O 1
ATOM 670 N N . CYS A 1 87 ? 1.578 -15.305 -1.551 1 98.62 87 CYS A N 1
ATOM 671 C CA . CYS A 1 87 ? 1.769 -16.734 -1.795 1 98.62 87 CYS A CA 1
ATOM 672 C C . CYS A 1 87 ? 1.019 -17.562 -0.765 1 98.62 87 CYS A C 1
ATOM 674 O O . CYS A 1 87 ? 0.723 -17.094 0.332 1 98.62 87 CYS A O 1
ATOM 676 N N . CYS A 1 88 ? 0.711 -18.703 -1.191 1 97.81 88 CYS A N 1
ATOM 677 C CA . CYS A 1 88 ? 0.105 -19.719 -0.334 1 97.81 88 CYS A CA 1
ATOM 678 C C . CYS A 1 88 ? 0.662 -21.094 -0.647 1 97.81 88 CYS A C 1
ATOM 680 O O . CYS A 1 88 ? 0.896 -21.438 -1.811 1 97.81 88 CYS A O 1
ATOM 682 N N . THR A 1 89 ? 0.909 -21.922 0.398 1 97.31 89 THR A N 1
ATOM 683 C CA . THR A 1 89 ? 1.34 -23.297 0.214 1 97.31 89 THR A CA 1
ATOM 684 C C . THR A 1 89 ? 0.182 -24.266 0.453 1 97.31 89 THR A C 1
ATOM 686 O O . THR A 1 89 ? -0.43 -24.266 1.523 1 97.31 89 THR A O 1
ATOM 689 N N . ILE A 1 90 ? -0.144 -25 -0.557 1 97 90 ILE A N 1
ATOM 690 C CA . ILE A 1 90 ? -1.199 -26 -0.485 1 97 90 ILE A CA 1
ATOM 691 C C . ILE A 1 90 ? -0.634 -27.375 -0.857 1 97 90 ILE A C 1
ATOM 693 O O . ILE A 1 90 ? -0.144 -27.562 -1.973 1 97 90 ILE A O 1
ATOM 697 N N . ASP A 1 91 ? -0.693 -28.281 0.063 1 95.19 91 ASP A N 1
ATOM 698 C CA . ASP A 1 91 ? -0.207 -29.641 -0.158 1 95.19 91 ASP A CA 1
ATOM 699 C C . ASP A 1 91 ? 1.233 -29.625 -0.666 1 95.19 91 ASP A C 1
ATOM 701 O O . ASP A 1 91 ? 1.56 -30.312 -1.635 1 95.19 91 ASP A O 1
ATOM 705 N N . GLY A 1 92 ? 2.01 -28.75 -0.162 1 95.88 92 GLY A N 1
ATOM 706 C CA . GLY A 1 92 ? 3.436 -28.719 -0.445 1 95.88 92 GLY A CA 1
ATOM 707 C C . GLY A 1 92 ? 3.773 -27.906 -1.687 1 95.88 92 GLY A C 1
ATOM 708 O O . GLY A 1 92 ? 4.949 -27.719 -2.008 1 95.88 92 GLY A O 1
ATOM 709 N N . ASN A 1 93 ? 2.789 -27.422 -2.375 1 97.12 93 ASN A N 1
ATOM 710 C CA . ASN A 1 93 ? 3.014 -26.625 -3.576 1 97.12 93 ASN A CA 1
ATOM 711 C C . ASN A 1 93 ? 2.787 -25.141 -3.312 1 97.12 93 ASN A C 1
ATOM 713 O O . ASN A 1 93 ? 1.86 -24.766 -2.594 1 97.12 93 ASN A O 1
ATOM 717 N N . LEU A 1 94 ? 3.619 -24.359 -3.943 1 98.12 94 LEU A N 1
ATOM 718 C CA . LEU A 1 94 ? 3.521 -22.922 -3.793 1 98.12 94 LEU A CA 1
ATOM 719 C C . LEU A 1 94 ? 2.641 -22.312 -4.883 1 98.12 94 LEU A C 1
ATOM 721 O O . LEU A 1 94 ? 2.814 -22.609 -6.066 1 98.12 94 LEU A O 1
ATOM 725 N N . TYR A 1 95 ? 1.666 -21.531 -4.473 1 98.69 95 TYR A N 1
ATOM 726 C CA . TYR A 1 95 ? 0.781 -20.781 -5.348 1 98.69 95 TYR A CA 1
ATOM 727 C C . TYR A 1 95 ? 0.938 -19.281 -5.113 1 98.69 95 TYR A C 1
ATOM 729 O O . TYR A 1 95 ? 1.306 -18.859 -4.016 1 98.69 95 TYR A O 1
ATOM 737 N N . ALA A 1 96 ? 0.676 -18.5 -6.156 1 98.81 96 ALA A N 1
ATOM 738 C CA . ALA A 1 96 ? 0.894 -17.078 -5.965 1 98.81 96 ALA A CA 1
ATOM 739 C C . ALA A 1 96 ? -0.084 -16.25 -6.805 1 98.81 96 ALA A C 1
ATOM 741 O O . ALA A 1 96 ? -0.67 -16.766 -7.762 1 98.81 96 ALA A O 1
ATOM 742 N N . VAL A 1 97 ? -0.283 -15.055 -6.414 1 98.69 97 VAL A N 1
ATOM 743 C CA . VAL A 1 97 ? -0.875 -13.977 -7.199 1 98.69 97 VAL A CA 1
ATOM 744 C C . VAL A 1 97 ? 0.036 -12.75 -7.168 1 98.69 97 VAL A C 1
ATOM 746 O O . VAL A 1 97 ? 0.852 -12.602 -6.254 1 98.69 97 VAL A O 1
ATOM 749 N N . VAL A 1 98 ? -0.107 -11.93 -8.18 1 98.75 98 VAL A N 1
ATOM 750 C CA . VAL A 1 98 ? 0.723 -10.734 -8.242 1 98.75 98 VAL A CA 1
ATOM 751 C C . VAL A 1 98 ? -0.164 -9.492 -8.242 1 98.75 98 VAL A C 1
ATOM 753 O O . VAL A 1 98 ? -1.303 -9.531 -8.719 1 98.75 98 VAL A O 1
ATOM 756 N N . ASN A 1 99 ? 0.358 -8.461 -7.652 1 98.62 99 ASN A N 1
ATOM 757 C CA . ASN A 1 99 ? -0.315 -7.168 -7.555 1 98.62 99 ASN A CA 1
ATOM 758 C C . ASN A 1 99 ? -0.168 -6.359 -8.844 1 98.62 99 ASN A C 1
ATOM 760 O O . ASN A 1 99 ? 0.94 -5.973 -9.211 1 98.62 99 ASN A O 1
ATOM 764 N N . ILE A 1 100 ? -1.244 -6 -9.445 1 97.69 100 ILE A N 1
ATOM 765 C CA . ILE A 1 100 ? -1.161 -5.375 -10.758 1 97.69 100 ILE A CA 1
ATOM 766 C C . ILE A 1 100 ? -0.609 -3.957 -10.625 1 97.69 100 ILE A C 1
ATOM 768 O O . ILE A 1 100 ? -0.073 -3.398 -11.586 1 97.69 100 ILE A O 1
ATOM 772 N N . ASN A 1 101 ? -0.726 -3.367 -9.461 1 96.88 101 ASN A N 1
ATOM 773 C CA . ASN A 1 101 ? -0.21 -2.02 -9.234 1 96.88 101 ASN A CA 1
ATOM 774 C C . ASN A 1 101 ? 1.304 -1.962 -9.422 1 96.88 101 ASN A C 1
ATOM 776 O O . ASN A 1 101 ? 1.875 -0.88 -9.57 1 96.88 101 ASN A O 1
ATOM 780 N N . THR A 1 102 ? 1.929 -3.076 -9.422 1 98.44 102 THR A N 1
ATOM 781 C CA . THR A 1 102 ? 3.387 -3.104 -9.438 1 98.44 102 THR A CA 1
ATOM 782 C C . THR A 1 102 ? 3.908 -3.453 -10.828 1 98.44 102 THR A C 1
ATOM 784 O O . THR A 1 102 ? 5.117 -3.592 -11.023 1 98.44 102 THR A O 1
ATOM 787 N N . PHE A 1 103 ? 2.996 -3.551 -11.773 1 97.44 103 PHE A N 1
ATOM 788 C CA . PHE A 1 103 ? 3.391 -3.869 -13.141 1 97.44 103 PHE A CA 1
ATOM 789 C C . PHE A 1 103 ? 4.184 -2.721 -13.75 1 97.44 103 PHE A C 1
ATOM 791 O O . PHE A 1 103 ? 4 -1.562 -13.375 1 97.44 103 PHE A O 1
ATOM 798 N N . GLU A 1 104 ? 5.023 -3.098 -14.617 1 96.38 104 GLU A N 1
ATOM 799 C CA . GLU A 1 104 ? 5.789 -2.107 -15.367 1 96.38 104 GLU A CA 1
ATOM 800 C C . GLU A 1 104 ? 5.441 -2.152 -16.844 1 96.38 104 GLU A C 1
ATOM 802 O O . GLU A 1 104 ? 5.574 -3.195 -17.5 1 96.38 104 GLU A O 1
ATOM 807 N N . GLY A 1 105 ? 5.02 -1.066 -17.359 1 91.62 105 GLY A N 1
ATOM 808 C CA . GLY A 1 105 ? 4.891 -0.909 -18.797 1 91.62 105 GLY A CA 1
ATOM 809 C C . GLY A 1 105 ? 3.686 -1.632 -19.375 1 91.62 105 GLY A C 1
ATOM 810 O O . GLY A 1 105 ? 3.688 -2.018 -20.547 1 91.62 105 GLY A O 1
ATOM 811 N N . ILE A 1 106 ? 2.67 -1.907 -18.625 1 91.94 106 ILE A N 1
ATOM 812 C CA . ILE A 1 106 ? 1.481 -2.602 -19.125 1 91.94 106 ILE A CA 1
ATOM 813 C C . ILE A 1 106 ? 0.398 -1.585 -19.469 1 91.94 106 ILE A C 1
ATOM 815 O O . ILE A 1 106 ? 0.131 -0.66 -18.703 1 91.94 106 ILE A O 1
ATOM 819 N N . ASP A 1 107 ? -0.142 -1.71 -20.609 1 91.31 107 ASP A N 1
ATOM 820 C CA . ASP A 1 107 ? -1.278 -0.891 -21.016 1 91.31 107 ASP A CA 1
ATOM 821 C C . ASP A 1 107 ? -2.49 -1.146 -20.125 1 91.31 107 ASP A C 1
ATOM 823 O O . ASP A 1 107 ? -3.002 -2.266 -20.062 1 91.31 107 ASP A O 1
ATOM 827 N N . PRO A 1 108 ? -2.898 -0.103 -19.453 1 91 108 PRO A N 1
ATOM 828 C CA . PRO A 1 108 ? -4.012 -0.294 -18.531 1 91 108 PRO A CA 1
ATOM 829 C C . PRO A 1 108 ? -5.277 -0.795 -19.219 1 91 108 PRO A C 1
ATOM 831 O O . PRO A 1 108 ? -6.152 -1.37 -18.562 1 91 108 PRO A O 1
ATOM 834 N N . THR A 1 109 ? -5.438 -0.623 -20.484 1 92.19 109 THR A N 1
ATOM 835 C CA . THR A 1 109 ? -6.637 -1.04 -21.203 1 92.19 109 THR A CA 1
ATOM 836 C C . THR A 1 109 ? -6.711 -2.561 -21.297 1 92.19 109 THR A C 1
ATOM 838 O O . THR A 1 109 ? -7.77 -3.119 -21.594 1 92.19 109 THR A O 1
ATOM 841 N N . LEU A 1 110 ? -5.602 -3.232 -21.031 1 92.5 110 LEU A N 1
ATOM 842 C CA . LEU A 1 110 ? -5.57 -4.691 -21.062 1 92.5 110 LEU A CA 1
ATOM 843 C C . LEU A 1 110 ? -6.129 -5.273 -19.766 1 92.5 110 LEU A C 1
ATOM 845 O O . LEU A 1 110 ? -6.41 -6.473 -19.703 1 92.5 110 LEU A O 1
ATOM 849 N N . ILE A 1 111 ? -6.363 -4.473 -18.781 1 94.56 111 ILE A N 1
ATOM 850 C CA . ILE A 1 111 ? -6.719 -4.949 -17.453 1 94.56 111 ILE A CA 1
ATOM 851 C C . ILE A 1 111 ? -8.211 -4.73 -17.203 1 94.56 111 ILE A C 1
ATOM 853 O O . ILE A 1 111 ? -8.734 -3.646 -17.469 1 94.56 111 ILE A O 1
ATOM 857 N N . THR A 1 112 ? -8.875 -5.762 -16.766 1 95.31 112 THR A N 1
ATOM 858 C CA . THR A 1 112 ? -10.25 -5.68 -16.266 1 95.31 112 THR A CA 1
ATOM 859 C C . THR A 1 112 ? -10.312 -5.961 -14.773 1 95.31 112 THR A C 1
ATOM 861 O O . THR A 1 112 ? -10 -7.07 -14.336 1 95.31 112 THR A O 1
ATOM 864 N N . GLU A 1 113 ? -10.727 -4.969 -14.047 1 95.69 113 GLU A N 1
ATOM 865 C 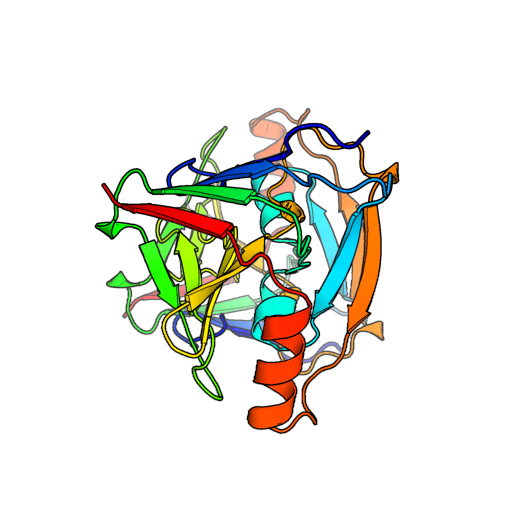CA . GLU A 1 113 ? -10.766 -5.086 -12.594 1 95.69 113 GLU A CA 1
ATOM 866 C C . GLU A 1 113 ? -12.18 -5.387 -12.102 1 95.69 113 GLU A C 1
ATOM 868 O O . GLU A 1 113 ? -13.148 -4.785 -12.57 1 95.69 113 GLU A O 1
ATOM 873 N N . ILE A 1 114 ? -12.305 -6.348 -11.164 1 95.12 114 ILE A N 1
ATOM 874 C CA . ILE A 1 114 ? -13.586 -6.652 -10.539 1 95.12 114 ILE A CA 1
ATOM 875 C C . ILE A 1 114 ? -13.43 -6.68 -9.023 1 95.12 114 ILE A C 1
ATOM 877 O O . ILE A 1 114 ? -12.414 -7.16 -8.508 1 95.12 114 ILE A O 1
ATOM 881 N N . PRO A 1 115 ? -14.43 -6.102 -8.336 1 94.75 115 PRO A N 1
ATOM 882 C CA . PRO A 1 115 ? -14.406 -6.23 -6.879 1 94.75 115 PRO A CA 1
ATOM 883 C C . PRO A 1 115 ? -14.75 -7.641 -6.406 1 94.75 115 PRO A C 1
ATOM 885 O O . PRO A 1 115 ? -15.609 -8.305 -7 1 94.75 115 PRO A O 1
ATOM 888 N N . VAL A 1 116 ? -14.078 -8.102 -5.363 1 93.19 116 VAL A N 1
ATOM 889 C CA . VAL A 1 116 ? -14.359 -9.422 -4.824 1 93.19 116 VAL A CA 1
ATOM 890 C C . VAL A 1 116 ? -14.414 -9.359 -3.301 1 93.19 116 VAL A C 1
ATOM 892 O O . VAL A 1 116 ? -13.609 -8.672 -2.67 1 93.19 116 VAL A O 1
ATOM 895 N N . THR A 1 117 ? -15.445 -9.898 -2.746 1 89.81 117 THR A N 1
ATOM 896 C CA . THR A 1 117 ? -15.594 -10.07 -1.304 1 89.81 117 THR A CA 1
ATOM 897 C C . THR A 1 117 ? -15.523 -11.547 -0.921 1 89.81 117 THR A C 1
ATOM 899 O O . THR A 1 117 ? -16.375 -12.336 -1.319 1 89.81 117 THR A O 1
ATOM 902 N N . LEU A 1 118 ? -14.492 -11.922 -0.133 1 84.5 118 LEU A N 1
ATOM 903 C CA . LEU A 1 118 ? -14.25 -13.328 0.158 1 84.5 118 LEU A CA 1
ATOM 904 C C . LEU A 1 118 ? -14.391 -13.609 1.651 1 84.5 118 LEU A C 1
ATOM 906 O O . LEU A 1 118 ? -13.984 -14.672 2.129 1 84.5 118 LEU A O 1
ATOM 910 N N . THR A 1 119 ? -15.016 -12.883 2.49 1 77.94 119 THR A N 1
ATOM 911 C CA . THR A 1 119 ? -15.094 -12.984 3.943 1 77.94 119 THR A CA 1
ATOM 912 C C . THR A 1 119 ? -15.945 -14.18 4.359 1 77.94 119 THR A C 1
ATOM 914 O O . THR A 1 119 ? -15.773 -14.719 5.457 1 77.94 119 THR A O 1
ATOM 917 N N . GLU A 1 120 ? -16.797 -14.727 3.594 1 84.56 120 GLU A N 1
ATOM 918 C CA . GLU A 1 120 ? -17.734 -15.773 4.012 1 84.56 120 GLU A CA 1
ATOM 919 C C . GLU A 1 120 ? -17.234 -17.156 3.582 1 84.56 120 GLU A C 1
ATOM 921 O O . GLU A 1 120 ? -17.844 -18.172 3.924 1 84.56 120 GLU A O 1
ATOM 926 N N . GLU A 1 121 ? -16.172 -17.234 3.045 1 87.88 121 GLU A N 1
ATOM 927 C CA . GLU A 1 121 ? -15.648 -18.516 2.582 1 87.88 121 GLU A CA 1
ATOM 928 C C . GLU A 1 121 ? -15.062 -19.328 3.738 1 87.88 121 GLU A C 1
ATOM 930 O O . GLU A 1 121 ? -14.414 -18.781 4.625 1 87.88 121 GLU A O 1
ATOM 935 N N . THR A 1 122 ? -15.414 -20.609 3.758 1 92.19 122 THR A N 1
ATOM 936 C CA . THR A 1 122 ? -14.672 -21.484 4.656 1 92.19 122 THR A CA 1
ATOM 937 C C . THR A 1 122 ? -13.211 -21.594 4.23 1 92.19 122 THR A C 1
ATOM 939 O O . THR A 1 122 ? -12.867 -21.281 3.09 1 92.19 122 THR A O 1
ATOM 942 N N . GLU A 1 123 ? -12.367 -22.031 5.137 1 93.19 123 GLU A N 1
ATOM 943 C CA . GLU A 1 123 ? -10.953 -22.172 4.805 1 93.19 123 GLU A CA 1
ATOM 944 C C . GLU A 1 123 ? -10.758 -23.172 3.666 1 93.19 123 GLU A C 1
ATOM 946 O O . GLU A 1 123 ? -9.953 -22.938 2.766 1 93.19 123 GLU A O 1
ATOM 951 N N . SER A 1 124 ? -11.539 -24.312 3.756 1 94.12 124 SER A N 1
ATOM 952 C CA . SER A 1 124 ? -11.406 -25.344 2.727 1 94.12 124 SER A CA 1
ATOM 953 C C . SER A 1 124 ? -11.812 -24.797 1.356 1 94.12 124 SER A C 1
ATOM 955 O O . SER A 1 124 ? -11.133 -25.062 0.359 1 94.12 124 SER A O 1
ATOM 957 N N . SER A 1 125 ? -12.844 -24.125 1.277 1 94.62 125 SER A N 1
ATOM 958 C CA . SER A 1 125 ? -13.305 -23.531 0.019 1 94.62 125 SER A CA 1
ATOM 959 C C . SER A 1 125 ? -12.312 -22.5 -0.504 1 94.62 125 SER A C 1
ATOM 961 O O . SER A 1 125 ? -12.07 -22.422 -1.71 1 94.62 125 SER A O 1
ATOM 963 N N . ARG A 1 126 ? -11.836 -21.781 0.434 1 95.12 126 ARG A N 1
ATOM 964 C CA . ARG A 1 126 ? -10.836 -20.781 0.098 1 95.12 126 ARG A CA 1
ATOM 965 C C . ARG A 1 126 ? -9.602 -21.422 -0.532 1 95.12 126 ARG A C 1
ATOM 967 O O . ARG A 1 126 ? -9.148 -21 -1.597 1 95.12 126 ARG A O 1
ATOM 974 N N . LEU A 1 127 ? -9.07 -22.453 0.015 1 96.5 127 LEU A N 1
ATOM 975 C CA . LEU A 1 127 ? -7.887 -23.141 -0.488 1 96.5 127 LEU A CA 1
ATOM 976 C C . LEU A 1 127 ? -8.172 -23.812 -1.825 1 96.5 127 LEU A C 1
ATOM 978 O O . LEU A 1 127 ? -7.309 -23.844 -2.707 1 96.5 127 LEU A O 1
ATOM 982 N N . ALA A 1 128 ? -9.375 -24.344 -1.939 1 96.5 128 ALA A N 1
ATOM 983 C CA . ALA A 1 128 ? -9.766 -24.969 -3.199 1 96.5 128 ALA A CA 1
ATOM 984 C C . ALA A 1 128 ? -9.805 -23.953 -4.332 1 96.5 128 ALA A C 1
ATOM 986 O O . ALA A 1 128 ? -9.352 -24.219 -5.445 1 96.5 128 ALA A O 1
ATOM 987 N N . ARG A 1 129 ? -10.375 -22.812 -4.051 1 95.38 129 ARG A N 1
ATOM 988 C CA . ARG A 1 129 ? -10.438 -21.75 -5.043 1 95.38 129 ARG A CA 1
ATOM 989 C C . ARG A 1 129 ? -9.039 -21.312 -5.461 1 95.38 129 ARG A C 1
ATOM 991 O O . ARG A 1 129 ? -8.766 -21.125 -6.648 1 95.38 129 ARG A O 1
ATOM 998 N N . ARG A 1 130 ? -8.18 -21.125 -4.52 1 97 130 ARG A N 1
ATOM 999 C CA . ARG A 1 130 ? -6.812 -20.688 -4.789 1 97 130 ARG A CA 1
ATOM 1000 C C . ARG A 1 130 ? -6.062 -21.734 -5.613 1 97 130 ARG A C 1
ATOM 1002 O O . ARG A 1 130 ? -5.375 -21.391 -6.578 1 97 130 ARG A O 1
ATOM 1009 N N . LYS A 1 131 ? -6.207 -22.984 -5.227 1 97.06 131 LYS A N 1
ATOM 1010 C CA . LYS A 1 131 ? -5.562 -24.062 -5.965 1 97.06 131 LYS A CA 1
ATOM 1011 C C . LYS A 1 131 ? -5.996 -24.062 -7.426 1 97.06 131 LYS A C 1
ATOM 1013 O O . LYS A 1 131 ? -5.188 -24.344 -8.32 1 97.06 131 LYS A O 1
ATOM 1018 N N . LYS A 1 132 ? -7.145 -23.734 -7.652 1 96.62 132 LYS A N 1
ATOM 1019 C CA . LYS A 1 132 ? -7.73 -23.766 -8.984 1 96.62 132 LYS A CA 1
ATOM 1020 C C . LYS A 1 132 ? -7.277 -22.578 -9.82 1 96.62 132 LYS A C 1
ATOM 1022 O O . LYS A 1 132 ? -7.066 -22.703 -11.031 1 96.62 132 LYS A O 1
ATOM 1027 N N . ASN A 1 133 ? -7.074 -21.453 -9.18 1 96.38 133 ASN A N 1
ATOM 1028 C CA . ASN A 1 133 ? -7.008 -20.219 -9.961 1 96.38 133 ASN A CA 1
ATOM 1029 C C . ASN A 1 133 ? -5.629 -19.578 -9.891 1 96.38 133 ASN A C 1
ATOM 1031 O O . ASN A 1 133 ? -5.254 -18.797 -10.766 1 96.38 133 ASN A O 1
ATOM 1035 N N . TRP A 1 134 ? -4.824 -19.828 -8.852 1 98.12 134 TRP A N 1
ATOM 1036 C CA . TRP A 1 134 ? -3.564 -19.125 -8.641 1 98.12 134 TRP A CA 1
ATOM 1037 C C . TRP A 1 134 ? -2.461 -19.703 -9.516 1 98.12 134 TRP A C 1
ATOM 1039 O O . TRP A 1 134 ? -2.594 -20.828 -10.039 1 98.12 134 TRP A O 1
ATOM 1049 N N . ILE A 1 135 ? -1.433 -18.922 -9.703 1 98 135 ILE A N 1
ATOM 1050 C CA . ILE A 1 135 ? -0.245 -19.391 -10.406 1 98 135 ILE A CA 1
ATOM 1051 C C . ILE A 1 135 ? 0.362 -20.578 -9.656 1 98 135 ILE A C 1
ATOM 1053 O O . ILE A 1 135 ? 0.607 -20.484 -8.453 1 98 135 ILE A O 1
ATOM 1057 N N . ASN A 1 136 ? 0.655 -21.625 -10.305 1 97.56 136 ASN A N 1
ATOM 1058 C CA . ASN A 1 136 ? 1.157 -22.797 -9.602 1 97.56 136 ASN A CA 1
ATOM 1059 C C . ASN A 1 136 ? 2.588 -23.125 -10.016 1 97.56 136 ASN A C 1
ATOM 1061 O O . ASN A 1 136 ? 3.184 -24.078 -9.5 1 97.56 136 ASN A O 1
ATOM 1065 N N . ASN A 1 137 ? 3.199 -22.438 -10.984 1 97.81 137 ASN A N 1
ATOM 1066 C CA . ASN A 1 137 ? 4.613 -22.5 -11.336 1 97.81 137 ASN A CA 1
ATOM 1067 C C . ASN A 1 137 ? 5.375 -21.297 -10.812 1 97.81 137 ASN A 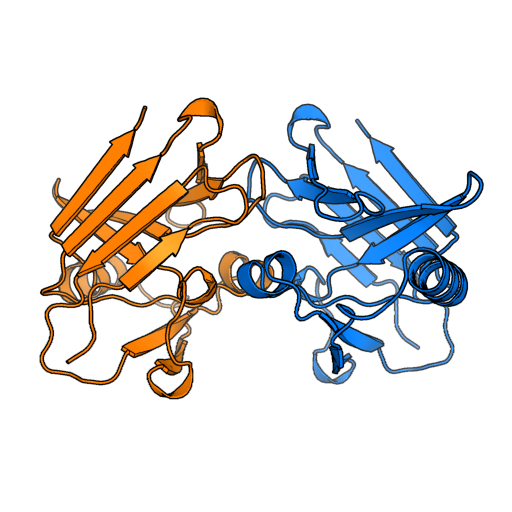C 1
ATOM 1069 O O . ASN A 1 137 ? 5.566 -20.312 -11.539 1 97.81 137 ASN A O 1
ATOM 1073 N N . VAL A 1 138 ? 5.812 -21.344 -9.617 1 98.5 138 VAL A N 1
ATOM 1074 C CA . VAL A 1 138 ? 6.359 -20.203 -8.898 1 98.5 138 VAL A CA 1
ATOM 1075 C C . VAL A 1 138 ? 7.781 -20.5 -8.438 1 98.5 138 VAL A C 1
ATOM 1077 O O . VAL A 1 138 ? 8.023 -21.547 -7.82 1 98.5 138 VAL A O 1
ATOM 1080 N N . GLN A 1 139 ? 8.68 -19.672 -8.789 1 98.25 139 GLN A N 1
ATOM 1081 C CA . GLN A 1 139 ? 10.047 -19.734 -8.273 1 98.25 139 GLN A CA 1
ATOM 1082 C C . GLN A 1 139 ? 10.406 -18.453 -7.527 1 98.25 139 GLN A C 1
ATOM 1084 O O . GLN A 1 139 ? 10.242 -17.344 -8.055 1 98.25 139 GLN A O 1
ATOM 1089 N N . ILE A 1 140 ? 10.852 -18.609 -6.32 1 98.19 140 ILE A N 1
ATOM 1090 C CA . ILE A 1 140 ? 11.281 -17.469 -5.504 1 98.19 140 ILE A CA 1
ATOM 1091 C C . ILE A 1 140 ? 12.773 -17.578 -5.215 1 98.19 140 ILE A C 1
ATOM 1093 O O . ILE A 1 140 ? 13.227 -18.547 -4.605 1 98.19 140 ILE A O 1
ATOM 1097 N N . ASN A 1 141 ? 13.5 -16.609 -5.637 1 98.19 141 ASN A N 1
ATOM 1098 C CA . ASN A 1 141 ? 14.922 -16.5 -5.34 1 98.19 141 ASN A CA 1
ATOM 1099 C C . ASN A 1 141 ? 15.18 -15.5 -4.215 1 98.19 141 ASN A C 1
ATOM 1101 O O . ASN A 1 141 ? 14.977 -14.297 -4.387 1 98.19 141 ASN A O 1
ATOM 1105 N N . LEU A 1 142 ? 15.641 -16.047 -3.088 1 95.25 142 LEU A N 1
ATOM 1106 C CA . LEU A 1 142 ? 15.945 -15.211 -1.927 1 95.25 142 LEU A CA 1
ATOM 1107 C C . LEU A 1 142 ? 17.453 -15.039 -1.765 1 95.25 142 LEU A C 1
ATOM 1109 O O . LEU A 1 142 ? 18.188 -16.031 -1.607 1 95.25 142 LEU A O 1
ATOM 1113 N N . ASN A 1 143 ? 17.953 -13.859 -1.874 1 90.06 143 ASN A N 1
ATOM 1114 C CA . ASN A 1 143 ? 19.375 -13.602 -1.731 1 90.06 143 ASN A CA 1
ATOM 1115 C C . ASN A 1 143 ? 19.703 -13.016 -0.36 1 90.06 143 ASN A C 1
ATOM 1117 O O . ASN A 1 143 ? 18.875 -12.359 0.256 1 90.06 143 ASN A O 1
ATOM 1121 N N . MET B 1 1 ? -20.531 18.016 10.781 1 65 1 MET B N 1
ATOM 1122 C CA . MET B 1 1 ? -19.203 18.312 11.305 1 65 1 MET B CA 1
ATOM 1123 C C . MET B 1 1 ? -18.328 17.047 11.297 1 65 1 MET B C 1
ATOM 1125 O O . MET B 1 1 ? -18.75 16 11.781 1 65 1 MET B O 1
ATOM 1129 N N . ILE B 1 2 ? -17.281 17.031 10.422 1 63.44 2 ILE B N 1
ATOM 1130 C CA . ILE B 1 2 ? -16.453 15.836 10.406 1 63.44 2 ILE B CA 1
ATOM 1131 C C . ILE B 1 2 ? -15.812 15.633 11.781 1 63.44 2 ILE B C 1
ATOM 1133 O O . ILE B 1 2 ? -15.188 16.547 12.32 1 63.44 2 ILE B O 1
ATOM 1137 N N . PRO B 1 3 ? -16.188 14.5 12.32 1 75.94 3 PRO B N 1
ATOM 1138 C CA . PRO B 1 3 ? -15.672 14.172 13.648 1 75.94 3 PRO B CA 1
ATOM 1139 C C . PRO B 1 3 ? -14.172 13.898 13.641 1 75.94 3 PRO B C 1
ATOM 1141 O O . PRO B 1 3 ? -13.539 13.914 12.586 1 75.94 3 PRO B O 1
ATOM 1144 N N . LEU B 1 4 ? -13.57 13.773 14.797 1 92.12 4 LEU B N 1
ATOM 1145 C CA . LEU B 1 4 ? -12.227 13.227 14.984 1 92.12 4 LEU B CA 1
ATOM 1146 C C . LEU B 1 4 ? -12.047 11.945 14.164 1 92.12 4 LEU B C 1
ATOM 1148 O O . LEU B 1 4 ? -12.812 10.992 14.32 1 92.12 4 LEU B O 1
ATOM 1152 N N . ILE B 1 5 ? -11.102 12.039 13.234 1 95.88 5 ILE B N 1
ATOM 1153 C CA . ILE B 1 5 ? -10.82 10.891 12.375 1 95.88 5 ILE B CA 1
ATOM 1154 C C . ILE B 1 5 ? -9.711 10.047 12.992 1 95.88 5 ILE B C 1
ATOM 1156 O O . ILE B 1 5 ? -8.641 10.555 13.328 1 95.88 5 ILE B O 1
ATOM 1160 N N . LYS B 1 6 ? -10 8.789 13.141 1 98.06 6 LYS B N 1
ATOM 1161 C CA . LYS B 1 6 ? -8.992 7.828 13.586 1 98.06 6 LYS B CA 1
ATOM 1162 C C . LYS B 1 6 ? -8.531 6.941 12.43 1 98.06 6 LYS B C 1
ATOM 1164 O O . LYS B 1 6 ? -9.297 6.672 11.508 1 98.06 6 LYS B O 1
ATOM 1169 N N . GLY B 1 7 ? -7.254 6.543 12.477 1 98.56 7 GLY B N 1
ATOM 1170 C CA . GLY B 1 7 ? -6.707 5.645 11.469 1 98.56 7 GLY B CA 1
ATOM 1171 C C . GLY B 1 7 ? -5.453 4.922 11.938 1 98.56 7 GLY B C 1
ATOM 1172 O O . GLY B 1 7 ? -4.949 5.188 13.031 1 98.56 7 GLY B O 1
ATOM 1173 N N . SER B 1 8 ? -5.039 3.977 11.172 1 98.88 8 SER B N 1
ATOM 1174 C CA . SER B 1 8 ? -3.848 3.203 11.508 1 98.88 8 SER B CA 1
ATOM 1175 C C . SER B 1 8 ? -3.393 2.352 10.328 1 98.88 8 SER B C 1
ATOM 1177 O O . SER B 1 8 ? -4.156 2.129 9.383 1 98.88 8 SER B O 1
ATOM 1179 N N . CYS B 1 9 ? -2.088 1.957 10.445 1 98.88 9 CYS B N 1
ATOM 1180 C CA . CYS B 1 9 ? -1.685 0.866 9.562 1 98.88 9 CYS B CA 1
ATOM 1181 C C . CYS B 1 9 ? -2.4 -0.427 9.938 1 98.88 9 CYS B C 1
ATOM 1183 O O . CYS B 1 9 ? -3.234 -0.442 10.844 1 98.88 9 CYS B O 1
ATOM 1185 N N . HIS B 1 10 ? -2.17 -1.487 9.266 1 98.75 10 HIS B N 1
ATOM 1186 C CA . HIS B 1 10 ? -2.971 -2.691 9.453 1 98.75 10 HIS B CA 1
ATOM 1187 C C . HIS B 1 10 ? -2.635 -3.379 10.773 1 98.75 10 HIS B C 1
ATOM 1189 O O . HIS B 1 10 ? -3.527 -3.877 11.461 1 98.75 10 HIS B O 1
ATOM 1195 N N . CYS B 1 11 ? -1.347 -3.463 11.148 1 98.75 11 CYS B N 1
ATOM 1196 C CA . CYS B 1 11 ? -0.917 -4.168 12.352 1 98.75 11 CYS B CA 1
ATOM 1197 C C . CYS B 1 11 ? -1.023 -3.271 13.578 1 98.75 11 CYS B C 1
ATOM 1199 O O . CYS B 1 11 ? -0.759 -3.711 14.703 1 98.75 11 CYS B O 1
ATOM 1201 N N . LYS B 1 12 ? -1.298 -2.016 13.398 1 98.81 12 LYS B N 1
ATOM 1202 C CA . LYS B 1 12 ? -1.56 -1.043 14.453 1 98.81 12 LYS B CA 1
ATOM 1203 C C . LYS B 1 12 ? -0.258 -0.514 15.047 1 98.81 12 LYS B C 1
ATOM 1205 O O . LYS B 1 12 ? -0.264 0.112 16.109 1 98.81 12 LYS B O 1
ATOM 1210 N N . ASN B 1 13 ? 0.846 -0.739 14.391 1 98.94 13 ASN B N 1
ATOM 1211 C CA . ASN B 1 13 ? 2.082 -0.11 14.844 1 98.94 13 ASN B CA 1
ATOM 1212 C C . ASN B 1 13 ? 2.01 1.41 14.734 1 98.94 13 ASN B C 1
ATOM 1214 O O . ASN B 1 13 ? 2.469 2.123 15.633 1 98.94 13 ASN B O 1
ATOM 1218 N N . ILE B 1 14 ? 1.527 1.928 13.641 1 98.94 14 ILE B N 1
ATOM 1219 C CA . ILE B 1 14 ? 1.326 3.359 13.438 1 98.94 14 ILE B CA 1
ATOM 1220 C C . ILE B 1 14 ? -0.161 3.689 13.531 1 98.94 14 ILE B C 1
ATOM 1222 O O . ILE B 1 14 ? -0.968 3.182 12.75 1 98.94 14 ILE B O 1
ATOM 1226 N N . THR B 1 15 ? -0.522 4.484 14.469 1 98.88 15 THR B N 1
ATOM 1227 C CA . THR B 1 15 ? -1.896 4.945 14.648 1 98.88 15 THR B CA 1
ATOM 1228 C C . THR B 1 15 ? -1.956 6.469 14.672 1 98.88 15 THR B C 1
ATOM 1230 O O . THR B 1 15 ? -0.962 7.129 14.984 1 98.88 15 THR B O 1
ATOM 1233 N N . PHE B 1 16 ? -3.127 7.023 14.289 1 98.88 16 PHE B N 1
ATOM 1234 C CA . PHE B 1 16 ? -3.23 8.477 14.367 1 98.88 16 PHE B CA 1
ATOM 1235 C C . PHE B 1 16 ? -4.656 8.898 14.703 1 98.88 16 PHE B C 1
ATOM 1237 O O . PHE B 1 16 ? -5.598 8.125 14.516 1 98.88 16 PHE B O 1
ATOM 1244 N N . GLU B 1 17 ? -4.766 10.008 15.289 1 98.62 17 GLU B N 1
ATOM 1245 C CA . GLU B 1 17 ? -5.977 10.805 15.445 1 98.62 17 GLU B CA 1
ATOM 1246 C C . GLU B 1 17 ? -5.848 12.148 14.727 1 98.62 17 GLU B C 1
ATOM 1248 O O . GLU B 1 17 ? -4.895 12.891 14.961 1 98.62 17 GLU B O 1
ATOM 1253 N N . PHE B 1 18 ? -6.762 12.383 13.828 1 98 18 PHE B N 1
ATOM 1254 C CA . PHE B 1 18 ? -6.77 13.586 13 1 98 18 PHE B CA 1
ATOM 1255 C C . PHE B 1 18 ? -8.039 14.398 13.242 1 98 18 PHE B C 1
ATOM 1257 O O . PHE B 1 18 ? -9.125 14 12.836 1 98 18 PHE B O 1
ATOM 1264 N N . ASP B 1 19 ? -7.867 15.484 13.992 1 95.94 19 ASP B N 1
ATOM 1265 C CA . ASP B 1 19 ? -8.945 16.453 14.141 1 95.94 19 ASP B CA 1
ATOM 1266 C C . ASP B 1 19 ? -9.078 17.328 12.898 1 95.94 19 ASP B C 1
ATOM 1268 O O . ASP B 1 19 ? -8.25 18.203 12.656 1 95.94 19 ASP B O 1
ATOM 1272 N N . TRP B 1 20 ? -10.008 17.062 12.086 1 91.44 20 TRP B N 1
ATOM 1273 C CA . TRP B 1 20 ? -10.258 17.781 10.836 1 91.44 20 TRP B CA 1
ATOM 1274 C C . TRP B 1 20 ? -10.422 19.266 11.078 1 91.44 20 TRP B C 1
ATOM 1276 O O . TRP B 1 20 ? -9.891 20.094 10.336 1 91.44 20 TRP B O 1
ATOM 1286 N N . ASN B 1 21 ? -11.18 19.641 12.125 1 88.25 21 ASN B N 1
ATOM 1287 C CA . ASN B 1 21 ? -11.367 21 12.625 1 88.25 21 ASN B CA 1
ATOM 1288 C C . ASN B 1 21 ? -11.734 21.953 11.5 1 88.25 21 ASN B C 1
ATOM 1290 O O . ASN B 1 21 ? -11.109 23.016 11.352 1 88.25 21 ASN B O 1
ATOM 1294 N N . SER B 1 22 ? -12.492 21.641 10.539 1 82.5 22 SER B N 1
ATOM 1295 C CA . SER B 1 22 ? -12.961 22.484 9.445 1 82.5 22 SER B CA 1
ATOM 1296 C C . SER B 1 22 ? -14.484 22.453 9.344 1 82.5 22 SER B C 1
ATOM 1298 O O . SER B 1 22 ? -15.125 21.484 9.758 1 82.5 22 SER B O 1
ATOM 1300 N N . ASP B 1 23 ? -14.992 23.547 8.836 1 80.38 23 ASP B N 1
ATOM 1301 C CA . ASP B 1 23 ? -16.438 23.656 8.672 1 80.38 23 ASP B CA 1
ATOM 1302 C C . ASP B 1 23 ? -16.906 22.938 7.406 1 80.38 23 ASP B C 1
ATOM 1304 O O . ASP B 1 23 ? -18.109 22.812 7.164 1 80.38 23 ASP B O 1
ATOM 1308 N N . VAL B 1 24 ? -15.961 22.516 6.73 1 79.62 24 VAL B N 1
ATOM 1309 C CA . VAL B 1 24 ? -16.281 21.797 5.5 1 79.62 24 VAL B CA 1
ATOM 1310 C C . VAL B 1 24 ? -16.672 20.359 5.828 1 79.62 24 VAL B C 1
ATOM 1312 O O . VAL B 1 24 ? -15.945 19.656 6.539 1 79.62 24 VAL B O 1
ATOM 1315 N N . ASP B 1 25 ? -17.781 19.969 5.336 1 81.94 25 ASP B N 1
ATOM 1316 C CA . ASP B 1 25 ? -18.344 18.656 5.695 1 81.94 25 ASP B CA 1
ATOM 1317 C C . ASP B 1 25 ? -17.859 17.578 4.738 1 81.94 25 ASP B C 1
ATOM 1319 O O . ASP B 1 25 ? -18.297 16.422 4.816 1 81.94 25 ASP B O 1
ATOM 1323 N N . THR B 1 26 ? -17.031 17.953 3.885 1 90.06 26 THR B N 1
ATOM 1324 C CA . THR B 1 26 ? -16.5 16.969 2.955 1 90.06 26 THR B CA 1
ATOM 1325 C C . THR B 1 26 ? -14.977 16.875 3.1 1 90.06 26 THR B C 1
ATOM 1327 O O . THR B 1 26 ? -14.32 17.828 3.494 1 90.06 26 THR B O 1
ATOM 1330 N N . ILE B 1 27 ? -14.461 15.719 2.861 1 93.62 27 ILE B N 1
ATOM 1331 C CA . ILE B 1 27 ? -13.031 15.453 2.908 1 93.62 27 ILE B CA 1
ATOM 1332 C C . ILE B 1 27 ? -12.469 15.383 1.489 1 93.62 27 ILE B C 1
ATOM 1334 O O . ILE B 1 27 ? -12.703 14.406 0.775 1 93.62 27 ILE B O 1
ATOM 1338 N N . ALA B 1 28 ? -11.766 16.453 1.102 1 94.06 28 ALA B N 1
ATOM 1339 C CA . ALA B 1 28 ? -11.078 16.406 -0.183 1 94.06 28 ALA B CA 1
ATOM 1340 C C . ALA B 1 28 ? -9.836 15.523 -0.106 1 94.06 28 ALA B C 1
ATOM 1342 O O . ALA B 1 28 ? -9.039 15.641 0.828 1 94.06 28 ALA B O 1
ATOM 1343 N N . ALA B 1 29 ? -9.719 14.625 -1.021 1 97 29 ALA B N 1
ATOM 1344 C CA . ALA B 1 29 ? -8.586 13.703 -1.062 1 97 29 ALA B CA 1
ATOM 1345 C C . ALA B 1 29 ? -7.922 13.711 -2.438 1 97 29 ALA B C 1
ATOM 1347 O O . ALA B 1 29 ? -8.602 13.797 -3.461 1 97 29 ALA B O 1
ATOM 1348 N N . ARG B 1 30 ? -6.633 13.68 -2.461 1 96.5 30 ARG B N 1
ATOM 1349 C CA . ARG B 1 30 ? -5.848 13.758 -3.689 1 96.5 30 ARG B CA 1
ATOM 1350 C C . ARG B 1 30 ? -5.16 12.422 -3.984 1 96.5 30 ARG B C 1
ATOM 1352 O O . ARG B 1 30 ? -4.371 11.938 -3.174 1 96.5 30 ARG B O 1
ATOM 1359 N N . ALA B 1 31 ? -5.441 11.898 -5.137 1 96 31 ALA B N 1
ATOM 1360 C CA . ALA B 1 31 ? -4.746 10.719 -5.633 1 96 31 ALA B CA 1
ATOM 1361 C C . ALA B 1 31 ? -3.514 11.109 -6.445 1 96 31 ALA B C 1
ATOM 1363 O O . ALA B 1 31 ? -3.627 11.5 -7.609 1 96 31 ALA B O 1
ATOM 1364 N N . CYS B 1 32 ? -2.381 10.977 -5.773 1 91.69 32 CYS B N 1
ATOM 1365 C CA . CYS B 1 32 ? -1.132 11.375 -6.414 1 91.69 32 CYS B CA 1
ATOM 1366 C C . CYS B 1 32 ? -0.75 10.391 -7.516 1 91.69 32 CYS B C 1
ATOM 1368 O O . CYS B 1 32 ? -0.928 9.18 -7.363 1 91.69 32 CYS B O 1
ATOM 1370 N N . SER B 1 33 ? -0.02 10.852 -8.547 1 90.88 33 SER B N 1
ATOM 1371 C CA . SER B 1 33 ? 0.278 9.992 -9.688 1 90.88 33 SER B CA 1
ATOM 1372 C C . SER B 1 33 ? 1.738 9.555 -9.68 1 90.88 33 SER B C 1
ATOM 1374 O O . SER B 1 33 ? 2.211 8.938 -10.641 1 90.88 33 SER B O 1
ATOM 1376 N N . CYS B 1 34 ? 2.449 9.898 -8.688 1 93.75 34 CYS B N 1
ATOM 1377 C CA . CYS B 1 34 ? 3.824 9.414 -8.68 1 93.75 34 CYS B CA 1
ATOM 1378 C C . CYS B 1 34 ? 3.865 7.895 -8.539 1 93.75 34 CYS B C 1
ATOM 1380 O O . CYS B 1 34 ? 2.875 7.277 -8.148 1 93.75 34 CYS B O 1
ATOM 1382 N N . THR B 1 35 ? 4.953 7.27 -8.914 1 94.44 35 THR B N 1
ATOM 1383 C CA . THR B 1 35 ? 5.051 5.816 -9 1 94.44 35 THR B CA 1
ATOM 1384 C C . THR B 1 35 ? 4.863 5.18 -7.625 1 94.44 35 THR B C 1
ATOM 1386 O O . THR B 1 35 ? 4.277 4.102 -7.512 1 94.44 35 THR B O 1
ATOM 1389 N N . PHE B 1 36 ? 5.305 5.848 -6.562 1 97.31 36 PHE B N 1
ATOM 1390 C CA . PHE B 1 36 ? 5.164 5.305 -5.219 1 97.31 36 PHE B CA 1
ATOM 1391 C C . PHE B 1 36 ? 3.695 5.238 -4.812 1 97.31 36 PHE B C 1
ATOM 1393 O O . PHE B 1 36 ? 3.219 4.195 -4.367 1 97.31 36 PHE B O 1
ATOM 1400 N N . CYS B 1 3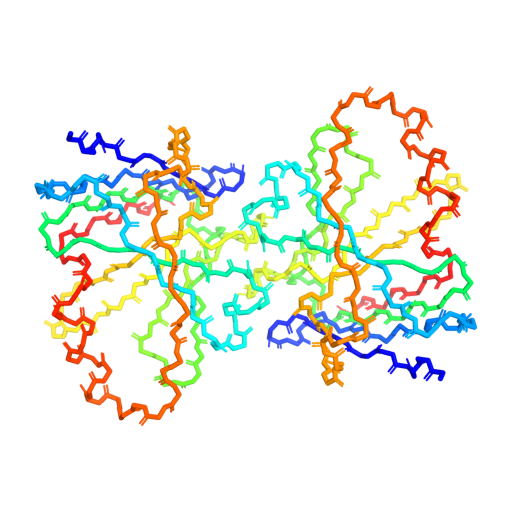7 ? 2.996 6.312 -4.992 1 96.75 37 CYS B N 1
ATOM 1401 C CA . CYS B 1 37 ? 1.588 6.363 -4.617 1 96.75 37 CYS B CA 1
ATOM 1402 C C . CYS B 1 37 ? 0.756 5.441 -5.504 1 96.75 37 CYS B C 1
ATOM 1404 O O . CYS B 1 37 ? -0.214 4.84 -5.043 1 96.75 37 CYS B O 1
ATOM 1406 N N . PHE B 1 38 ? 1.173 5.379 -6.773 1 94.88 38 PHE B N 1
ATOM 1407 C CA . PHE B 1 38 ? 0.454 4.469 -7.66 1 94.88 38 PHE B CA 1
ATOM 1408 C C . PHE B 1 38 ? 0.565 3.033 -7.164 1 94.88 38 PHE B C 1
ATOM 1410 O O . PHE B 1 38 ? -0.434 2.314 -7.102 1 94.88 38 PHE B O 1
ATOM 1417 N N . LYS B 1 39 ? 1.712 2.602 -6.777 1 97.12 39 LYS B N 1
ATOM 1418 C CA . LYS B 1 39 ? 1.935 1.23 -6.328 1 97.12 39 LYS B CA 1
ATOM 1419 C C . LYS B 1 39 ? 1.265 0.977 -4.98 1 97.12 39 LYS B C 1
ATOM 1421 O O . LYS B 1 39 ? 0.874 -0.153 -4.68 1 97.12 39 LYS B O 1
ATOM 1426 N N . HIS B 1 40 ? 1.072 2 -4.121 1 97.31 40 HIS B N 1
ATOM 1427 C CA . HIS B 1 40 ? 0.443 1.883 -2.811 1 97.31 40 HIS B CA 1
ATOM 1428 C C . HIS B 1 40 ? -1.058 2.143 -2.895 1 97.31 40 HIS B C 1
ATOM 1430 O O . HIS B 1 40 ? -1.799 1.833 -1.959 1 97.31 40 HIS B O 1
ATOM 1436 N N . GLY B 1 41 ? -1.478 2.676 -4.043 1 93.75 41 GLY B N 1
ATOM 1437 C CA . GLY B 1 41 ? -2.826 3.217 -4.051 1 93.75 41 GLY B CA 1
ATOM 1438 C C . GLY B 1 41 ? -3.006 4.391 -3.107 1 93.75 41 GLY B C 1
ATOM 1439 O O . GLY B 1 41 ? -4.062 4.543 -2.492 1 93.75 41 GLY B O 1
ATOM 1440 N N . GLY B 1 42 ? -2.01 5.16 -2.941 1 95.75 42 GLY B N 1
ATOM 1441 C CA . GLY B 1 42 ? -1.998 6.246 -1.976 1 95.75 42 GLY B CA 1
ATOM 1442 C C . GLY B 1 42 ? -2.916 7.395 -2.355 1 95.75 42 GLY B C 1
ATOM 1443 O O . GLY B 1 42 ? -2.838 7.914 -3.471 1 95.75 42 GLY B O 1
ATOM 1444 N N . VAL B 1 43 ? -3.83 7.773 -1.515 1 97.5 43 VAL B N 1
ATOM 1445 C CA . VAL B 1 43 ? -4.746 8.906 -1.62 1 97.5 43 VAL B CA 1
ATOM 1446 C C . VAL B 1 43 ? -4.699 9.727 -0.337 1 97.5 43 VAL B C 1
ATOM 1448 O O . VAL B 1 43 ? -4.953 9.211 0.752 1 97.5 43 VAL B O 1
ATOM 1451 N N . TRP B 1 44 ? -4.441 11.008 -0.475 1 98.25 44 TRP B N 1
ATOM 1452 C CA . TRP B 1 44 ? -4.012 11.797 0.676 1 98.25 44 TRP B CA 1
ATOM 1453 C C . TRP B 1 44 ? -4.984 12.938 0.946 1 98.25 44 TRP B C 1
ATOM 1455 O O . TRP B 1 44 ? -5.547 13.516 0.013 1 98.25 44 TRP B O 1
ATOM 1465 N N . THR B 1 45 ? -5.168 13.273 2.227 1 97.5 45 THR B N 1
ATOM 1466 C CA . THR B 1 45 ? -5.957 14.445 2.605 1 97.5 45 THR B CA 1
ATOM 1467 C C . THR B 1 45 ? -5.25 15.242 3.697 1 97.5 45 THR B C 1
ATOM 1469 O O . THR B 1 45 ? -4.324 14.742 4.34 1 97.5 45 THR B O 1
ATOM 1472 N N . SER B 1 46 ? -5.668 16.484 3.809 1 96.69 46 SER B N 1
ATOM 1473 C CA . SER B 1 46 ? -5.164 17.422 4.82 1 96.69 46 SER B CA 1
ATOM 1474 C C . SER B 1 46 ? -6.195 18.484 5.156 1 96.69 46 SER B C 1
ATOM 1476 O O . SER B 1 46 ? -7.191 18.641 4.445 1 96.69 46 SER B O 1
ATOM 1478 N N . SER B 1 47 ? -6.031 19.047 6.297 1 94.81 47 SER B N 1
ATOM 1479 C CA . SER B 1 47 ? -6.707 20.266 6.73 1 94.81 47 SER B CA 1
ATOM 1480 C C . SER B 1 47 ? -5.727 21.25 7.371 1 94.81 47 SER B C 1
ATOM 1482 O O . SER B 1 47 ? -5.074 20.922 8.359 1 94.81 47 SER B O 1
ATOM 1484 N N . VAL B 1 48 ? -5.645 22.438 6.828 1 92.62 48 VAL B N 1
ATOM 1485 C CA . VAL B 1 48 ? -4.66 23.422 7.273 1 92.62 48 VAL B CA 1
ATOM 1486 C C . VAL B 1 48 ? -4.934 23.812 8.727 1 92.62 48 VAL B C 1
ATOM 1488 O O . VAL B 1 48 ? -4.004 24.109 9.477 1 92.62 48 VAL B O 1
ATOM 1491 N N . THR B 1 49 ? -6.219 23.688 9.141 1 93.25 49 THR B N 1
ATOM 1492 C CA . THR B 1 49 ? -6.574 24.047 10.508 1 93.25 49 THR B CA 1
ATOM 1493 C C . THR B 1 49 ? -6.621 22.797 11.391 1 93.25 49 THR B C 1
ATOM 1495 O O . THR B 1 49 ? -6.938 22.891 12.578 1 93.25 49 THR B O 1
ATOM 1498 N N . GLY B 1 50 ? -6.297 21.703 10.844 1 95.5 50 GLY B N 1
ATOM 1499 C CA . GLY B 1 50 ? -6.41 20.438 11.562 1 95.5 50 GLY B CA 1
ATOM 1500 C C . GLY B 1 50 ? -5.25 20.188 12.508 1 95.5 50 GLY B C 1
ATOM 1501 O O . GLY B 1 50 ? -4.262 20.922 12.5 1 95.5 50 GLY B O 1
ATOM 1502 N N . LYS B 1 51 ? -5.465 19.141 13.359 1 97.44 51 LYS B N 1
ATOM 1503 C CA . LYS B 1 51 ? -4.445 18.656 14.289 1 97.44 51 LYS B CA 1
ATOM 1504 C C . LYS B 1 51 ? -4.238 17.156 14.148 1 97.44 51 LYS B C 1
ATOM 1506 O O . LYS B 1 51 ? -5.203 16.391 14.125 1 97.44 51 LYS B O 1
ATOM 1511 N N . LEU B 1 52 ? -3.016 16.781 14.016 1 98.56 52 LEU B N 1
ATOM 1512 C CA . LEU B 1 52 ? -2.682 15.375 13.82 1 98.56 52 LEU B CA 1
ATOM 1513 C C . LEU B 1 52 ? -1.802 14.867 14.961 1 98.56 52 LEU B C 1
ATOM 1515 O O . LEU B 1 52 ? -0.75 15.445 15.242 1 98.56 52 LEU B O 1
ATOM 1519 N N . ASN B 1 53 ? -2.279 13.852 15.617 1 98.75 53 ASN B N 1
ATOM 1520 C CA . ASN B 1 53 ? -1.501 13.117 16.609 1 98.75 53 ASN B CA 1
ATOM 1521 C C . ASN B 1 53 ? -1.188 11.703 16.141 1 98.75 53 ASN B C 1
ATOM 1523 O O . ASN B 1 53 ? -2.1 10.922 15.859 1 98.75 53 ASN B O 1
ATOM 1527 N N . VAL B 1 54 ? 0.06 11.406 16.078 1 98.88 54 VAL B N 1
ATOM 1528 C CA . VAL B 1 54 ? 0.503 10.102 15.594 1 98.88 54 VAL B CA 1
ATOM 1529 C C . VAL B 1 54 ? 1.221 9.352 16.719 1 98.88 54 VAL B C 1
ATOM 1531 O O . VAL B 1 54 ? 2.018 9.938 17.453 1 98.88 54 VAL B O 1
ATOM 1534 N N . ASN B 1 55 ? 0.899 8.117 16.812 1 98.88 55 ASN B N 1
ATOM 1535 C CA . ASN B 1 55 ? 1.594 7.227 17.75 1 98.88 55 ASN B CA 1
ATOM 1536 C C . ASN B 1 55 ? 2.234 6.047 17.016 1 98.88 55 ASN B C 1
ATOM 1538 O O . ASN B 1 55 ? 1.563 5.336 16.266 1 98.88 55 ASN B O 1
ATOM 1542 N N . VAL B 1 56 ? 3.543 5.883 17.219 1 98.81 56 VAL B N 1
ATOM 1543 C CA . VAL B 1 56 ? 4.27 4.711 16.75 1 98.81 56 VAL B CA 1
ATOM 1544 C C . VAL B 1 56 ? 4.633 3.809 17.922 1 98.81 56 VAL B C 1
ATOM 1546 O O . VAL B 1 56 ? 5.434 4.188 18.781 1 98.81 56 VAL B O 1
ATOM 1549 N N . LYS B 1 57 ? 4.062 2.666 17.906 1 98.75 57 LYS B N 1
ATOM 1550 C CA . LYS B 1 57 ? 4.227 1.752 19.031 1 98.75 57 LYS B CA 1
ATOM 1551 C C . LYS B 1 57 ? 5.664 1.24 19.125 1 98.75 57 LYS B C 1
ATOM 1553 O O . LYS B 1 57 ? 6.215 1.103 20.219 1 98.75 57 LYS B O 1
ATOM 1558 N N . ASP B 1 58 ? 6.281 0.829 18.047 1 98.62 58 ASP B N 1
ATOM 1559 C CA . ASP B 1 58 ? 7.656 0.348 17.953 1 98.62 58 ASP B CA 1
ATOM 1560 C C . ASP B 1 58 ? 8.422 1.092 16.859 1 98.62 58 ASP B C 1
ATOM 1562 O O . ASP B 1 58 ? 8.234 0.823 15.672 1 98.62 58 ASP B O 1
ATOM 1566 N N . ARG B 1 59 ? 9.281 1.966 17.219 1 97.94 59 ARG B N 1
ATOM 1567 C CA . ARG B 1 59 ? 10.016 2.818 16.297 1 97.94 59 ARG B CA 1
ATOM 1568 C C . ARG B 1 59 ? 10.875 1.982 15.352 1 97.94 59 ARG B C 1
ATOM 1570 O O . ARG B 1 59 ? 11.094 2.369 14.203 1 97.94 59 ARG B O 1
ATOM 1577 N N . GLU B 1 60 ? 11.281 0.817 15.758 1 97.94 60 GLU B N 1
ATOM 1578 C CA . GLU B 1 60 ? 12.125 -0.027 14.914 1 97.94 60 GLU B CA 1
ATOM 1579 C C . GLU B 1 60 ? 11.352 -0.564 13.719 1 97.94 60 GLU B C 1
ATOM 1581 O O . GLU B 1 60 ? 11.953 -1.021 12.742 1 97.94 60 GLU B O 1
ATOM 1586 N N . LEU B 1 61 ? 10.039 -0.508 13.805 1 98.56 61 LEU B N 1
ATOM 1587 C CA . LEU B 1 61 ? 9.188 -0.992 12.719 1 98.56 61 LEU B CA 1
ATOM 1588 C C . LEU B 1 61 ? 8.75 0.158 11.82 1 98.56 61 LEU B C 1
ATOM 1590 O O . LEU B 1 61 ? 7.887 -0.017 10.961 1 98.56 61 LEU B O 1
ATOM 1594 N N . LEU B 1 62 ? 9.273 1.307 12.039 1 98.75 62 LEU B N 1
ATOM 1595 C CA . LEU B 1 62 ? 8.977 2.467 11.203 1 98.75 62 LEU B CA 1
ATOM 1596 C C . LEU B 1 62 ? 10.117 2.732 10.227 1 98.75 62 L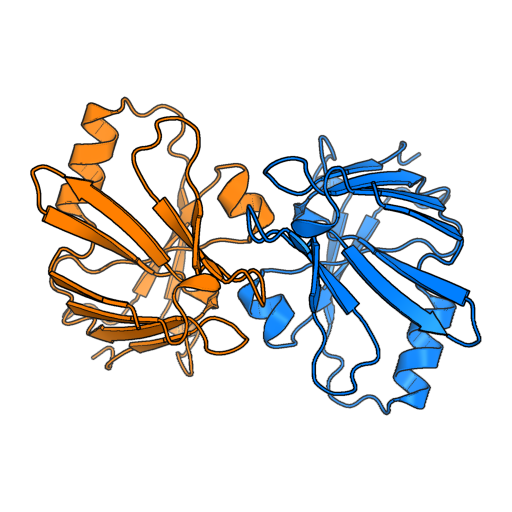EU B C 1
ATOM 1598 O O . LEU B 1 62 ? 11.281 2.783 10.625 1 98.75 62 LEU B O 1
ATOM 1602 N N . LYS B 1 63 ? 9.867 2.811 9.016 1 98.75 63 LYS B N 1
ATOM 1603 C CA . LYS B 1 63 ? 10.789 3.27 7.988 1 98.75 63 LYS B CA 1
ATOM 1604 C C . LYS B 1 63 ? 10.352 4.613 7.414 1 98.75 63 LYS B C 1
ATOM 1606 O O . LYS B 1 63 ? 9.211 4.77 6.984 1 98.75 63 LYS B O 1
ATOM 1611 N N . LEU B 1 64 ? 11.188 5.586 7.559 1 98.69 64 LEU B N 1
ATOM 1612 C CA . LEU B 1 64 ? 10.992 6.832 6.828 1 98.69 64 LEU B CA 1
ATOM 1613 C C . LEU B 1 64 ? 11.547 6.727 5.41 1 98.69 64 LEU B C 1
ATOM 1615 O O . LEU B 1 64 ? 12.766 6.773 5.215 1 98.69 64 LEU B O 1
ATOM 1619 N N . TYR B 1 65 ? 10.664 6.578 4.457 1 98.81 65 TYR B N 1
ATOM 1620 C CA . TYR B 1 65 ? 11.039 6.367 3.062 1 98.81 65 TYR B CA 1
ATOM 1621 C C . TYR B 1 65 ? 10.922 7.66 2.264 1 98.81 65 TYR B C 1
ATOM 1623 O O . TYR B 1 65 ? 9.906 8.359 2.35 1 98.81 65 TYR B O 1
ATOM 1631 N N . ASN B 1 66 ? 11.953 7.992 1.544 1 97.81 66 ASN B N 1
ATOM 1632 C CA . ASN B 1 66 ? 11.945 9.156 0.668 1 97.81 66 ASN B CA 1
ATOM 1633 C C . ASN B 1 66 ? 12.594 8.859 -0.677 1 97.81 66 ASN B C 1
ATOM 1635 O O . ASN B 1 66 ? 13.305 7.855 -0.818 1 97.81 66 ASN B O 1
ATOM 1639 N N . PHE B 1 67 ? 12.359 9.625 -1.673 1 95.5 67 PHE B N 1
ATOM 1640 C CA . PHE B 1 67 ? 12.867 9.461 -3.029 1 95.5 67 PHE B CA 1
ATOM 1641 C C . PHE B 1 67 ? 12.734 10.75 -3.822 1 95.5 67 PHE B C 1
ATOM 1643 O O . PHE B 1 67 ? 12.148 11.719 -3.346 1 95.5 67 PHE B O 1
ATOM 1650 N N . GLY B 1 68 ? 13.375 10.789 -5.02 1 92.19 68 GLY B N 1
ATOM 1651 C CA . GLY B 1 68 ? 13.297 12 -5.816 1 92.19 68 GLY B CA 1
ATOM 1652 C C . GLY B 1 68 ? 14 13.188 -5.176 1 92.19 68 GLY B C 1
ATOM 1653 O O . GLY B 1 68 ? 15.195 13.117 -4.875 1 92.19 68 GLY B O 1
ATOM 1654 N N . THR B 1 69 ? 13.109 14.234 -4.883 1 91.31 69 THR B N 1
ATOM 1655 C CA . THR B 1 69 ? 13.672 15.445 -4.305 1 91.31 69 THR B CA 1
ATOM 1656 C C . THR B 1 69 ? 14 15.242 -2.826 1 91.31 69 THR B C 1
ATOM 1658 O O . THR B 1 69 ? 14.703 16.047 -2.221 1 91.31 69 THR B O 1
ATOM 1661 N N . LYS B 1 70 ? 13.516 14.227 -2.258 1 95.5 70 LYS B N 1
ATOM 1662 C CA . LYS B 1 70 ? 13.766 13.867 -0.864 1 95.5 70 LYS B CA 1
ATOM 1663 C C . LYS B 1 70 ? 13.203 14.922 0.085 1 95.5 70 LYS B C 1
ATOM 1665 O O . LYS B 1 70 ? 13.773 15.18 1.146 1 95.5 70 LYS B O 1
ATOM 1670 N N . THR B 1 71 ? 12.086 15.484 -0.29 1 94.81 71 THR B N 1
ATOM 1671 C CA . THR B 1 71 ? 11.547 16.578 0.502 1 94.81 71 THR B CA 1
ATOM 1672 C C . THR B 1 71 ? 10.453 16.078 1.445 1 94.81 71 THR B C 1
ATOM 1674 O O . THR B 1 71 ? 10 16.828 2.324 1 94.81 71 THR B O 1
ATOM 1677 N N . ALA B 1 72 ? 10.023 14.867 1.243 1 97 72 ALA B N 1
ATOM 1678 C CA . ALA B 1 72 ? 9.008 14.297 2.125 1 97 72 ALA B CA 1
ATOM 1679 C C . ALA B 1 72 ? 9.367 12.875 2.525 1 97 72 ALA B C 1
ATOM 1681 O O . ALA B 1 72 ? 10 12.141 1.752 1 97 72 ALA B O 1
ATOM 1682 N N . ASP B 1 73 ? 9.039 12.547 3.707 1 98.44 73 ASP B N 1
ATOM 1683 C CA . ASP B 1 73 ? 9.172 11.18 4.203 1 98.44 73 ASP B CA 1
ATOM 1684 C C . ASP B 1 73 ? 7.816 10.477 4.266 1 98.44 73 ASP B C 1
ATOM 1686 O O . ASP B 1 73 ? 6.875 10.992 4.867 1 98.44 73 ASP B O 1
ATOM 1690 N N . PHE B 1 74 ? 7.766 9.359 3.637 1 98.81 74 PHE B N 1
ATOM 1691 C CA . PHE B 1 74 ? 6.617 8.477 3.787 1 98.81 74 PHE B CA 1
ATOM 1692 C C . PHE B 1 74 ? 6.824 7.504 4.945 1 98.81 74 PHE B C 1
ATOM 1694 O O . PHE B 1 74 ? 7.859 6.836 5.023 1 98.81 74 PHE B O 1
ATOM 1701 N N . TYR B 1 75 ? 5.902 7.473 5.863 1 98.88 75 TYR B N 1
ATOM 1702 C CA . TYR B 1 75 ? 6.02 6.648 7.059 1 98.88 75 TYR B CA 1
ATOM 1703 C C . TYR B 1 75 ? 5.551 5.223 6.785 1 98.88 75 TYR B C 1
ATOM 1705 O O . TYR B 1 75 ? 4.363 4.918 6.895 1 98.88 75 TYR B O 1
ATOM 1713 N N . VAL B 1 76 ? 6.5 4.355 6.527 1 98.94 76 VAL B N 1
ATOM 1714 C CA . VAL B 1 76 ? 6.223 2.971 6.164 1 98.94 76 VAL B CA 1
ATOM 1715 C C . VAL B 1 76 ? 6.27 2.088 7.41 1 98.94 76 VAL B C 1
ATOM 1717 O O . VAL B 1 76 ? 7.246 2.123 8.164 1 98.94 76 VAL B O 1
ATOM 1720 N N . CYS B 1 77 ? 5.23 1.33 7.668 1 98.94 77 CYS B N 1
ATOM 1721 C CA . CYS B 1 77 ? 5.289 0.28 8.68 1 98.94 77 CYS B CA 1
ATOM 1722 C C . CYS B 1 77 ? 6.035 -0.94 8.156 1 98.94 77 CYS B C 1
ATOM 1724 O O . CYS B 1 77 ? 5.57 -1.604 7.223 1 98.94 77 CYS B O 1
ATOM 1726 N N . LYS B 1 78 ? 7.086 -1.328 8.734 1 98.81 78 LYS B N 1
ATOM 1727 C CA . LYS B 1 78 ? 7.93 -2.416 8.25 1 98.81 78 LYS B CA 1
ATOM 1728 C C . LYS B 1 78 ? 7.242 -3.768 8.438 1 98.81 78 LYS B C 1
ATOM 1730 O O . LYS B 1 78 ? 7.637 -4.758 7.816 1 98.81 78 LYS B O 1
ATOM 1735 N N . GLU B 1 79 ? 6.273 -3.768 9.289 1 98.75 79 GLU B N 1
ATOM 1736 C CA . GLU B 1 79 ? 5.562 -5.012 9.57 1 98.75 79 GLU B CA 1
ATOM 1737 C C . GLU B 1 79 ? 4.512 -5.297 8.5 1 98.75 79 GLU B C 1
ATOM 1739 O O . GLU B 1 79 ? 4.543 -6.344 7.855 1 98.75 79 GLU B O 1
ATOM 1744 N N . CYS B 1 80 ? 3.65 -4.359 8.234 1 98.88 80 CYS B N 1
ATOM 1745 C CA . CYS B 1 80 ? 2.529 -4.645 7.352 1 98.88 80 CYS B CA 1
ATOM 1746 C C . CYS B 1 80 ? 2.666 -3.889 6.035 1 98.88 80 CYS B C 1
ATOM 1748 O O . CYS B 1 80 ? 1.917 -4.141 5.09 1 98.88 80 CYS B O 1
ATOM 1750 N N . GLY B 1 81 ? 3.535 -2.975 5.953 1 98.88 81 GLY B N 1
ATOM 1751 C CA . GLY B 1 81 ? 3.846 -2.305 4.699 1 98.88 81 GLY B CA 1
ATOM 1752 C C . GLY B 1 81 ? 3.002 -1.068 4.457 1 98.88 81 GLY B C 1
ATOM 1753 O O . GLY B 1 81 ? 3.279 -0.291 3.543 1 98.88 81 GLY B O 1
ATOM 1754 N N . ILE B 1 82 ? 2 -0.817 5.293 1 98.88 82 ILE B N 1
ATOM 1755 C CA . ILE B 1 82 ? 1.062 0.277 5.062 1 98.88 82 ILE B CA 1
ATOM 1756 C C . ILE B 1 82 ? 1.751 1.612 5.336 1 98.88 82 ILE B C 1
ATOM 1758 O O . ILE B 1 82 ? 2.643 1.695 6.184 1 98.88 82 ILE B O 1
ATOM 1762 N N . VAL B 1 83 ? 1.355 2.648 4.621 1 98.88 83 VAL B N 1
ATOM 1763 C CA . VAL B 1 83 ? 1.858 4.012 4.75 1 98.88 83 VAL B CA 1
ATOM 1764 C C . VAL B 1 83 ? 0.72 4.945 5.156 1 98.88 83 VAL B C 1
ATOM 1766 O O . VAL B 1 83 ? 0.032 5.504 4.297 1 98.88 83 VAL B O 1
ATOM 1769 N N . PRO B 1 84 ? 0.552 5.234 6.418 1 98.88 84 PRO B N 1
ATOM 1770 C CA . PRO B 1 84 ? -0.616 5.996 6.867 1 98.88 84 PRO B CA 1
ATOM 1771 C C . PRO B 1 84 ? -0.444 7.504 6.684 1 98.88 84 PRO B C 1
ATOM 1773 O O . PRO B 1 84 ? -1.43 8.242 6.688 1 98.88 84 PRO B O 1
ATOM 1776 N N . LEU B 1 85 ? 0.799 7.949 6.594 1 98.88 85 LEU B N 1
ATOM 1777 C CA . LEU B 1 85 ? 1.008 9.391 6.512 1 98.88 85 LEU B CA 1
ATOM 1778 C C . LEU B 1 85 ? 2.33 9.711 5.82 1 98.88 85 LEU B C 1
ATOM 1780 O O . LEU B 1 85 ? 3.189 8.836 5.68 1 98.88 85 LEU B O 1
ATOM 1784 N N . SER B 1 86 ? 2.461 10.883 5.375 1 98.75 86 SER B N 1
ATOM 1785 C CA . SER B 1 86 ? 3.688 11.492 4.875 1 98.75 86 SER B CA 1
ATOM 1786 C C . SER B 1 86 ? 3.949 12.836 5.547 1 98.75 86 SER B C 1
ATOM 1788 O O . SER B 1 86 ? 3.016 13.602 5.809 1 98.75 86 SER B O 1
ATOM 1790 N N . CYS B 1 87 ? 5.211 13.102 5.836 1 98.62 87 CYS B N 1
ATOM 1791 C CA . CYS B 1 87 ? 5.578 14.352 6.5 1 98.62 87 CYS B CA 1
ATOM 1792 C C . CYS B 1 87 ? 6.672 15.078 5.727 1 98.62 87 CYS B C 1
ATOM 1794 O O . CYS B 1 87 ? 7.406 14.461 4.953 1 98.62 87 CYS B O 1
ATOM 1796 N N . CYS B 1 88 ? 6.66 16.312 5.926 1 97.75 88 CYS B N 1
ATOM 1797 C CA . CYS B 1 88 ? 7.699 17.188 5.391 1 97.75 88 CYS B CA 1
ATOM 1798 C C . CYS B 1 88 ? 8.062 18.281 6.395 1 97.75 88 CYS B C 1
ATOM 1800 O O . CYS B 1 88 ? 7.195 18.812 7.086 1 97.75 88 CYS B O 1
ATOM 1802 N N . THR B 1 89 ? 9.383 18.594 6.496 1 97.25 89 THR B N 1
ATOM 1803 C CA . THR B 1 89 ? 9.836 19.688 7.348 1 97.25 89 THR B CA 1
ATOM 1804 C C . THR B 1 89 ? 10.188 20.922 6.508 1 97.25 89 THR B C 1
ATOM 1806 O O . THR B 1 89 ? 11.016 20.844 5.598 1 97.25 89 THR B O 1
ATOM 1809 N N . ILE B 1 90 ? 9.492 21.969 6.754 1 97.06 90 ILE B N 1
ATOM 1810 C CA . ILE B 1 90 ? 9.727 23.25 6.074 1 97.06 90 ILE B CA 1
ATOM 1811 C C . ILE B 1 90 ? 10.039 24.328 7.105 1 97.06 90 ILE B C 1
ATOM 1813 O O . ILE B 1 90 ? 9.211 24.625 7.969 1 97.06 90 ILE B O 1
ATOM 1817 N N . ASP B 1 91 ? 11.195 24.891 7.004 1 95.19 91 ASP B N 1
ATOM 1818 C CA . ASP B 1 91 ? 11.625 25.969 7.902 1 95.19 91 ASP B CA 1
ATOM 1819 C C . ASP B 1 91 ? 11.469 25.547 9.359 1 95.19 91 ASP B C 1
ATOM 1821 O O . ASP B 1 91 ? 10.93 26.297 10.18 1 95.19 91 ASP B O 1
ATOM 1825 N N . GLY B 1 92 ? 11.758 24.312 9.641 1 95.81 92 GLY B N 1
ATOM 1826 C CA . GLY B 1 92 ? 11.781 23.797 11 1 95.81 92 GLY B CA 1
ATOM 1827 C C . GLY B 1 92 ? 10.43 23.328 11.484 1 95.81 92 GLY B C 1
ATOM 1828 O O . GLY B 1 92 ? 10.305 22.797 12.586 1 95.81 92 GLY B O 1
ATOM 1829 N N . ASN B 1 93 ? 9.422 23.5 10.688 1 97.06 93 ASN B N 1
ATOM 1830 C CA . ASN B 1 93 ? 8.078 23.062 11.055 1 97.06 93 ASN B CA 1
ATOM 1831 C C . ASN B 1 93 ? 7.691 21.766 10.336 1 97.06 93 ASN B C 1
ATOM 1833 O O . ASN B 1 93 ? 7.996 21.594 9.156 1 97.06 93 ASN B O 1
ATOM 1837 N N . LEU B 1 94 ? 6.988 20.938 11.078 1 98.06 94 LEU B N 1
ATOM 1838 C CA . LEU B 1 94 ? 6.543 19.672 10.516 1 98.06 94 LEU B CA 1
ATOM 1839 C C . LEU B 1 94 ? 5.148 19.797 9.922 1 98.06 94 LEU B C 1
ATOM 1841 O O . LEU B 1 94 ? 4.242 20.328 10.562 1 98.06 94 LEU B O 1
ATOM 1845 N N . TYR B 1 95 ? 5.008 19.375 8.68 1 98.69 95 TYR B N 1
ATOM 1846 C CA . TYR B 1 95 ? 3.74 19.297 7.961 1 98.69 95 TYR B CA 1
ATOM 1847 C C . TYR B 1 95 ? 3.406 17.859 7.59 1 98.69 95 TYR B C 1
ATOM 1849 O O . TYR B 1 95 ? 4.305 17.031 7.426 1 98.69 95 TYR B O 1
ATOM 1857 N N . ALA B 1 96 ? 2.107 17.578 7.48 1 98.81 96 ALA B N 1
ATOM 1858 C CA . ALA B 1 96 ? 1.769 16.188 7.199 1 98.81 96 ALA B CA 1
ATOM 1859 C C . ALA B 1 96 ? 0.494 16.094 6.367 1 98.81 96 ALA B C 1
ATOM 1861 O O . ALA B 1 96 ? -0.291 17.047 6.309 1 98.81 96 ALA B O 1
ATOM 1862 N N . VAL B 1 97 ? 0.354 15.008 5.699 1 98.69 97 VAL B N 1
ATOM 1863 C CA . VAL B 1 97 ? -0.893 14.516 5.117 1 98.69 97 VAL B CA 1
ATOM 1864 C C . VAL B 1 97 ? -1.146 13.086 5.57 1 98.69 97 VAL B C 1
ATOM 1866 O O . VAL B 1 97 ? -0.215 12.375 5.957 1 98.69 97 VAL B O 1
ATOM 1869 N N . VAL B 1 98 ? -2.41 12.711 5.539 1 98.75 98 VAL B N 1
ATOM 1870 C CA . VAL B 1 98 ? -2.756 11.352 5.961 1 98.75 98 VAL B CA 1
ATOM 1871 C C . VAL B 1 98 ? -3.422 10.609 4.805 1 98.75 98 VAL B C 1
ATOM 1873 O O . VAL B 1 98 ? -4.066 11.219 3.951 1 98.75 98 VAL B O 1
ATOM 1876 N N . ASN B 1 99 ? -3.189 9.328 4.777 1 98.56 99 ASN B N 1
ATOM 1877 C CA . ASN B 1 99 ? -3.742 8.43 3.771 1 98.56 99 ASN B CA 1
ATOM 1878 C C . ASN B 1 99 ? -5.18 8.031 4.102 1 98.56 99 ASN B C 1
ATOM 1880 O O . ASN B 1 99 ? -5.426 7.367 5.109 1 98.56 99 ASN B O 1
ATOM 1884 N N . ILE B 1 100 ? -6.082 8.312 3.23 1 97.69 100 ILE B N 1
ATOM 1885 C CA . ILE B 1 100 ? -7.488 8.102 3.562 1 97.69 100 ILE B CA 1
ATOM 1886 C C . ILE B 1 100 ? -7.797 6.609 3.607 1 97.69 100 ILE B C 1
ATOM 1888 O O . ILE B 1 100 ? -8.766 6.188 4.246 1 97.69 100 ILE B O 1
ATOM 1892 N N . ASN B 1 101 ? -7.008 5.801 2.953 1 96.81 101 ASN B N 1
ATOM 1893 C CA . ASN B 1 101 ? -7.223 4.355 2.953 1 96.81 101 ASN B CA 1
ATOM 1894 C C . ASN B 1 101 ? -7.098 3.773 4.359 1 96.81 101 ASN B C 1
ATOM 1896 O O . ASN B 1 101 ? -7.531 2.646 4.609 1 96.81 101 ASN B O 1
ATOM 1900 N N . THR B 1 102 ? -6.527 4.504 5.242 1 98.38 102 THR B N 1
ATOM 1901 C CA . THR B 1 102 ? -6.227 3.969 6.566 1 98.38 102 THR B CA 1
ATOM 1902 C C . THR B 1 102 ? -7.234 4.469 7.598 1 98.38 102 THR B C 1
ATOM 1904 O O . THR B 1 102 ? -7.105 4.18 8.789 1 98.38 102 THR B O 1
ATOM 1907 N N . PHE B 1 103 ? -8.219 5.188 7.117 1 97.38 103 PHE B N 1
ATOM 1908 C CA . PHE B 1 103 ? -9.242 5.703 8.016 1 97.38 103 PHE B CA 1
ATOM 1909 C C . PHE B 1 103 ? -10.07 4.57 8.602 1 97.38 103 PHE B C 1
ATOM 1911 O O . PHE B 1 103 ? -10.227 3.518 7.977 1 97.38 103 PHE B O 1
ATOM 1918 N N . GLU B 1 104 ? -10.531 4.82 9.766 1 96.25 104 GLU B N 1
ATOM 1919 C CA . GLU B 1 104 ? -11.43 3.871 10.422 1 96.25 104 GLU B CA 1
ATOM 1920 C C . GLU B 1 104 ? -12.82 4.469 10.617 1 96.25 104 GLU B C 1
ATOM 1922 O O . GLU B 1 104 ? -12.969 5.516 11.25 1 96.25 104 GLU B O 1
ATOM 1927 N N . GLY B 1 105 ? -13.781 3.828 10.078 1 91.38 105 GLY B N 1
ATOM 1928 C CA . GLY B 1 105 ? -15.164 4.152 10.391 1 91.38 105 GLY B CA 1
ATOM 1929 C C . GLY B 1 105 ? -15.648 5.418 9.703 1 91.38 105 GLY B C 1
ATOM 1930 O O . GLY B 1 105 ? -16.547 6.09 10.203 1 91.38 105 GLY B O 1
ATOM 1931 N N . ILE B 1 106 ? -15.094 5.836 8.625 1 91.81 106 ILE B N 1
ATOM 1932 C CA . ILE B 1 106 ? -15.508 7.039 7.918 1 91.81 106 ILE B CA 1
ATOM 1933 C C . ILE B 1 106 ? -16.438 6.668 6.773 1 91.81 106 ILE B C 1
ATOM 1935 O O . ILE B 1 106 ? -16.156 5.738 6.008 1 91.81 106 ILE B O 1
ATOM 1939 N N . ASP B 1 107 ? -17.531 7.301 6.711 1 91.06 107 ASP B N 1
ATOM 1940 C CA . ASP B 1 107 ? -18.453 7.145 5.59 1 91.06 107 ASP B CA 1
ATOM 1941 C C . ASP B 1 107 ? -17.812 7.582 4.277 1 91.06 107 ASP B C 1
ATOM 1943 O O . ASP B 1 107 ? -17.438 8.742 4.121 1 91.06 107 ASP B O 1
ATOM 1947 N N . PRO B 1 108 ? -17.703 6.633 3.383 1 90.88 108 PRO B N 1
ATOM 1948 C CA . PRO B 1 108 ? -17.016 6.965 2.129 1 90.88 108 PRO B CA 1
ATOM 1949 C C . PRO B 1 108 ? -17.703 8.094 1.364 1 90.88 108 PRO B C 1
ATOM 1951 O O . PRO B 1 108 ? -17.078 8.75 0.533 1 90.88 108 PRO B O 1
ATOM 1954 N N . THR B 1 109 ? -18.953 8.359 1.594 1 92.19 109 THR B N 1
ATOM 1955 C CA . THR B 1 109 ? -19.688 9.391 0.873 1 92.19 109 THR B CA 1
ATOM 1956 C C . THR B 1 109 ? -19.188 10.781 1.275 1 92.19 109 THR B C 1
ATOM 1958 O O . THR B 1 109 ? -19.469 11.766 0.587 1 92.19 109 THR B O 1
ATOM 1961 N N . LEU B 1 110 ? -18.469 10.859 2.379 1 92.31 110 LEU B N 1
ATOM 1962 C CA . LEU B 1 110 ? -17.922 12.141 2.84 1 92.31 110 LEU B CA 1
ATOM 1963 C C . LEU B 1 110 ? -16.656 12.5 2.078 1 92.31 110 LEU B C 1
ATOM 1965 O O . LEU B 1 110 ? -16.188 13.633 2.15 1 92.31 110 LEU B O 1
ATOM 1969 N N . ILE B 1 111 ? -16.109 11.617 1.312 1 94.38 111 ILE B N 1
ATOM 1970 C CA . ILE B 1 111 ? -14.805 11.789 0.685 1 94.38 111 ILE B CA 1
ATOM 1971 C C . ILE B 1 111 ? -14.984 12.117 -0.797 1 94.38 111 ILE B C 1
ATOM 1973 O O . ILE B 1 111 ? -15.742 11.445 -1.496 1 94.38 111 ILE B O 1
ATOM 1977 N N . THR B 1 112 ? -14.336 13.148 -1.244 1 95.19 112 THR B N 1
ATOM 1978 C CA . THR B 1 112 ? -14.227 13.477 -2.662 1 95.19 112 THR B CA 1
ATOM 1979 C C . THR B 1 112 ? -12.781 13.32 -3.137 1 95.19 112 THR B C 1
ATOM 1981 O O . THR B 1 112 ? -11.891 14.039 -2.686 1 95.19 112 THR B O 1
ATOM 1984 N N . GLU B 1 113 ? -12.594 12.391 -4.035 1 95.56 113 GLU B N 1
ATOM 1985 C CA . GLU B 1 113 ? -11.25 12.094 -4.523 1 95.56 113 GLU B CA 1
ATOM 1986 C C . GLU B 1 113 ? -10.984 12.766 -5.867 1 95.56 113 GLU B C 1
ATOM 1988 O O . GLU B 1 113 ? -11.844 12.758 -6.754 1 95.56 113 GLU B O 1
ATOM 1993 N N . ILE B 1 114 ? -9.805 13.391 -6.016 1 95 114 ILE B N 1
ATOM 1994 C CA . ILE B 1 114 ? -9.398 13.977 -7.285 1 95 114 ILE B CA 1
ATOM 1995 C C . ILE B 1 114 ? -7.984 13.508 -7.637 1 95 114 ILE B C 1
ATOM 1997 O O . ILE B 1 114 ? -7.129 13.375 -6.762 1 95 114 ILE B O 1
ATOM 2001 N N . PRO B 1 115 ? -7.793 13.188 -8.953 1 94.69 115 PRO B N 1
ATOM 2002 C CA . PRO B 1 115 ? -6.426 12.867 -9.375 1 94.69 115 PRO B CA 1
ATOM 2003 C C . PRO B 1 115 ? -5.523 14.102 -9.43 1 94.69 115 PRO B C 1
ATOM 2005 O O . PRO B 1 115 ? -5.98 15.188 -9.797 1 94.69 115 PRO B O 1
ATOM 2008 N N . VAL B 1 116 ? -4.273 13.938 -9.031 1 93.19 116 VAL B N 1
ATOM 2009 C CA . VAL B 1 116 ? -3.33 15.047 -9.078 1 93.19 116 VAL B CA 1
ATOM 2010 C C . VAL B 1 116 ? -1.996 14.578 -9.656 1 93.19 116 VAL B C 1
ATOM 2012 O O . VAL B 1 116 ? -1.538 13.469 -9.344 1 93.19 116 VAL B O 1
ATOM 2015 N N . THR B 1 117 ? -1.493 15.297 -10.602 1 89.94 117 THR B N 1
ATOM 2016 C CA . THR B 1 117 ? -0.161 15.086 -11.156 1 89.94 117 THR B CA 1
ATOM 2017 C C . THR B 1 117 ? 0.764 16.25 -10.805 1 89.94 117 THR B C 1
ATOM 2019 O O . THR B 1 117 ? 0.533 17.375 -11.227 1 89.94 117 THR B O 1
ATOM 2022 N N . LEU B 1 118 ? 1.828 15.969 -10.039 1 84.62 118 LEU B N 1
ATOM 2023 C CA . LEU B 1 118 ? 2.678 17.031 -9.508 1 84.62 118 LEU B CA 1
ATOM 2024 C C . LEU B 1 118 ? 4.102 16.906 -10.039 1 84.62 118 LEU B C 1
ATOM 2026 O O . LEU B 1 118 ? 5.02 17.547 -9.531 1 84.62 118 LEU B O 1
ATOM 2030 N N . THR B 1 119 ? 4.453 16.266 -11.094 1 78.12 119 THR B N 1
ATOM 2031 C CA . THR B 1 119 ? 5.785 15.969 -11.617 1 78.12 119 THR B CA 1
ATOM 2032 C C . THR B 1 119 ? 6.438 17.234 -12.18 1 78.12 119 THR B C 1
ATOM 2034 O O . THR B 1 119 ? 7.664 17.328 -12.227 1 78.12 119 THR B O 1
ATOM 2037 N N . GLU B 1 120 ? 5.785 18.266 -12.539 1 84.75 120 GLU B N 1
ATOM 2038 C CA . GLU B 1 120 ? 6.363 19.422 -13.211 1 84.75 120 GLU B CA 1
ATOM 2039 C C . GLU B 1 120 ? 6.605 20.562 -12.227 1 84.75 120 GLU B C 1
ATOM 2041 O O . GLU B 1 120 ? 7.168 21.594 -12.594 1 84.75 120 GLU B O 1
ATOM 2046 N N . GLU B 1 121 ? 6.387 20.375 -11.062 1 88.12 121 GLU B N 1
ATOM 2047 C CA . GLU B 1 121 ? 6.57 21.422 -10.062 1 88.12 121 GLU B CA 1
ATOM 2048 C C . GLU B 1 121 ? 8.039 21.578 -9.695 1 88.12 121 GLU B C 1
ATOM 2050 O O . GLU B 1 121 ? 8.766 20.594 -9.562 1 88.12 121 GLU B O 1
ATOM 2055 N N . THR B 1 122 ? 8.477 22.844 -9.641 1 92.31 122 THR B N 1
ATOM 2056 C CA . THR B 1 122 ? 9.781 23.078 -9.023 1 92.31 122 THR B CA 1
ATOM 2057 C C . THR B 1 122 ? 9.742 22.734 -7.539 1 92.31 122 THR B C 1
ATOM 2059 O O . THR B 1 122 ? 8.672 22.641 -6.945 1 92.31 122 THR B O 1
ATOM 2062 N N . GLU B 1 123 ? 10.898 22.516 -6.973 1 93.19 123 GLU B N 1
ATOM 2063 C CA . GLU B 1 123 ? 10.961 22.188 -5.547 1 93.19 123 GLU B CA 1
ATOM 2064 C C . GLU B 1 123 ? 10.359 23.312 -4.707 1 93.19 123 GLU B C 1
ATOM 2066 O O . GLU B 1 123 ? 9.633 23.062 -3.746 1 93.19 123 GLU B O 1
ATOM 2071 N N . SER B 1 124 ? 10.711 24.594 -5.105 1 94.06 124 SER B N 1
ATOM 2072 C CA . SER B 1 124 ? 10.203 25.734 -4.348 1 94.06 124 SER B CA 1
ATOM 2073 C C . SER B 1 124 ? 8.688 25.812 -4.406 1 94.06 124 SER B C 1
ATOM 2075 O O . SER B 1 124 ? 8.031 26.078 -3.391 1 94.06 124 SER B O 1
ATOM 2077 N N . SER B 1 125 ? 8.133 25.625 -5.512 1 94.62 125 SER B N 1
ATOM 2078 C CA . SER B 1 125 ? 6.684 25.656 -5.668 1 94.62 125 SER B CA 1
ATOM 2079 C C . SER B 1 125 ? 6.02 24.516 -4.902 1 94.62 125 SER B C 1
ATOM 2081 O O . SER B 1 125 ? 4.961 24.703 -4.301 1 94.62 125 SER B O 1
ATOM 2083 N N . ARG B 1 126 ? 6.695 23.438 -4.984 1 95.12 126 ARG B N 1
ATOM 2084 C CA . ARG B 1 126 ? 6.215 22.266 -4.266 1 95.12 126 ARG B CA 1
ATOM 2085 C C . ARG B 1 126 ? 6.152 22.531 -2.764 1 95.12 126 ARG B C 1
ATOM 2087 O O . A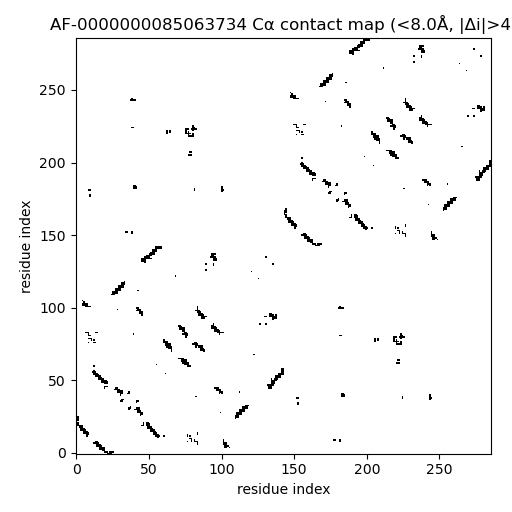RG B 1 126 ? 5.125 22.297 -2.127 1 95.12 126 ARG B O 1
ATOM 2094 N N . LEU B 1 127 ? 7.148 23.062 -2.188 1 96.56 127 LEU B N 1
ATOM 2095 C CA . LEU B 1 127 ? 7.207 23.344 -0.756 1 96.56 127 LEU B CA 1
ATOM 2096 C C . LEU B 1 127 ? 6.203 24.438 -0.372 1 96.56 127 LEU B C 1
ATOM 2098 O O . LEU B 1 127 ? 5.602 24.375 0.701 1 96.56 127 LEU B O 1
ATOM 2102 N N . ALA B 1 128 ? 6.055 25.406 -1.261 1 96.44 128 ALA B N 1
ATOM 2103 C CA . ALA B 1 128 ? 5.082 26.469 -1.009 1 96.44 128 ALA B CA 1
ATOM 2104 C C . ALA B 1 128 ? 3.66 25.906 -0.964 1 96.44 128 ALA B C 1
ATOM 2106 O O . ALA B 1 128 ? 2.863 26.297 -0.105 1 96.44 128 ALA B O 1
ATOM 2107 N N . ARG B 1 129 ? 3.361 25.047 -1.896 1 95.38 129 ARG B N 1
ATOM 2108 C CA . ARG B 1 129 ? 2.045 24.422 -1.927 1 95.38 129 ARG B CA 1
ATOM 2109 C C . ARG B 1 129 ? 1.795 23.609 -0.658 1 95.38 129 ARG B C 1
ATOM 2111 O O . ARG B 1 129 ? 0.71 23.688 -0.075 1 95.38 129 ARG B O 1
ATOM 2118 N N . ARG B 1 130 ? 2.752 22.844 -0.265 1 96.94 130 ARG B N 1
ATOM 2119 C CA . ARG B 1 130 ? 2.629 22.016 0.925 1 96.94 130 ARG B CA 1
ATOM 2120 C C . ARG B 1 130 ? 2.447 22.859 2.176 1 96.94 130 ARG B C 1
ATOM 2122 O O . ARG B 1 130 ? 1.594 22.578 3.016 1 96.94 130 ARG B O 1
ATOM 2129 N N . LYS B 1 131 ? 3.236 23.906 2.285 1 97.06 131 LYS B N 1
ATOM 2130 C CA . LYS B 1 131 ? 3.125 24.828 3.422 1 97.06 131 LYS B CA 1
ATOM 2131 C C . LYS B 1 131 ? 1.721 25.406 3.521 1 97.06 131 LYS B C 1
ATOM 2133 O O . LYS B 1 131 ? 1.193 25.578 4.621 1 97.06 131 LYS B O 1
ATOM 2138 N N . LYS B 1 132 ? 1.142 25.625 2.461 1 96.56 132 LYS B N 1
ATOM 2139 C CA . LYS B 1 132 ? -0.167 26.266 2.391 1 96.56 132 LYS B CA 1
ATOM 2140 C C . LYS B 1 132 ? -1.282 25.281 2.732 1 96.56 132 LYS B C 1
ATOM 2142 O O . LYS B 1 132 ? -2.277 25.656 3.355 1 96.56 132 LYS B O 1
ATOM 2147 N N . ASN B 1 133 ? -1.085 24.031 2.381 1 96.25 133 ASN B N 1
ATOM 2148 C CA . ASN B 1 133 ? -2.254 23.156 2.35 1 96.25 133 ASN B CA 1
ATOM 2149 C C . ASN B 1 133 ? -2.145 22.031 3.379 1 96.25 133 ASN B C 1
ATOM 2151 O O 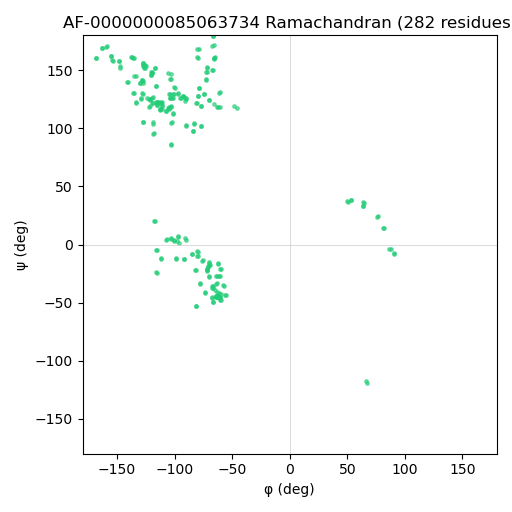. ASN B 1 133 ? -3.154 21.453 3.783 1 96.25 133 ASN B O 1
ATOM 2155 N N . TRP B 1 134 ? -0.957 21.641 3.83 1 98.12 134 TRP B N 1
ATOM 2156 C CA . TRP B 1 134 ? -0.773 20.469 4.688 1 98.12 134 TRP B CA 1
ATOM 2157 C C . TRP B 1 134 ? -1.108 20.812 6.137 1 98.12 134 TRP B C 1
ATOM 2159 O O . TRP B 1 134 ? -1.174 21.984 6.516 1 98.12 134 TRP B O 1
ATOM 2169 N N . ILE B 1 135 ? -1.348 19.781 6.891 1 97.88 135 ILE B N 1
ATOM 2170 C CA . ILE B 1 135 ? -1.549 19.938 8.328 1 97.88 135 ILE B CA 1
ATOM 2171 C C . ILE B 1 135 ? -0.292 20.516 8.961 1 97.88 135 ILE B C 1
ATOM 2173 O O . ILE B 1 135 ? 0.812 20.016 8.766 1 97.88 135 ILE B O 1
ATOM 2177 N N . ASN B 1 136 ? -0.409 21.516 9.742 1 97.5 136 ASN B N 1
ATOM 2178 C CA . ASN B 1 136 ? 0.781 22.141 10.305 1 97.5 136 ASN B CA 1
ATOM 2179 C C . ASN B 1 136 ? 0.837 21.984 11.82 1 97.5 136 ASN B C 1
ATOM 2181 O O . ASN B 1 136 ? 1.788 22.438 12.461 1 97.5 136 ASN B O 1
ATOM 2185 N N . ASN B 1 137 ? -0.172 21.422 12.477 1 97.75 137 ASN B N 1
ATOM 2186 C CA . ASN B 1 137 ? -0.17 21.031 13.883 1 97.75 137 ASN B CA 1
ATOM 2187 C C . ASN B 1 137 ? -0.01 19.531 14.039 1 97.75 137 ASN B C 1
ATOM 2189 O O . ASN B 1 137 ? -0.999 18.797 14.164 1 97.75 137 ASN B O 1
ATOM 2193 N N . VAL B 1 138 ? 1.171 19.047 14.062 1 98.5 138 VAL B N 1
ATOM 2194 C CA . VAL B 1 138 ? 1.484 17.625 13.984 1 98.5 138 VAL B CA 1
ATOM 2195 C C . VAL B 1 138 ? 2.318 17.219 15.195 1 98.5 138 VAL B C 1
ATOM 2197 O O . VAL B 1 138 ? 3.324 17.844 15.508 1 98.5 138 VAL B O 1
ATOM 2200 N N . GLN B 1 139 ? 1.869 16.25 15.875 1 98.25 139 GLN B N 1
ATOM 2201 C CA . GLN B 1 139 ? 2.635 15.625 16.938 1 98.25 139 GLN B CA 1
ATOM 2202 C C . GLN B 1 139 ? 2.889 14.148 16.641 1 98.25 139 GLN B C 1
ATOM 2204 O O . GLN B 1 139 ? 1.957 13.398 16.344 1 98.25 139 GLN B O 1
ATOM 2209 N N . ILE B 1 140 ? 4.129 13.766 16.688 1 98.12 140 ILE B N 1
ATOM 2210 C CA . ILE B 1 140 ? 4.52 12.375 16.484 1 98.12 140 ILE B CA 1
ATOM 2211 C C . ILE B 1 140 ? 5.137 11.812 17.75 1 98.12 140 ILE B C 1
ATOM 2213 O O . ILE B 1 140 ? 6.152 12.312 18.234 1 98.12 140 ILE B O 1
ATOM 2217 N N . ASN B 1 141 ? 4.539 10.797 18.25 1 98.12 141 ASN B N 1
ATOM 2218 C CA . ASN B 1 141 ? 5.066 10.062 19.406 1 98.12 141 ASN B CA 1
ATOM 2219 C C . ASN B 1 141 ? 5.746 8.766 18.969 1 98.12 141 ASN B C 1
ATOM 2221 O O . ASN B 1 141 ? 5.082 7.84 18.516 1 98.12 141 ASN B O 1
ATOM 2225 N N . LEU B 1 142 ? 7.07 8.742 19.156 1 95.06 142 LEU B N 1
ATOM 2226 C CA . LEU B 1 142 ? 7.855 7.562 18.797 1 95.06 142 LEU B CA 1
ATOM 2227 C C . LEU B 1 142 ? 8.258 6.785 20.047 1 95.06 142 LEU B C 1
ATOM 2229 O O . LEU B 1 142 ? 8.922 7.324 20.938 1 95.06 142 LEU B O 1
ATOM 2233 N N . ASN B 1 143 ? 7.824 5.602 20.172 1 89.94 143 ASN B N 1
ATOM 2234 C CA . ASN B 1 143 ? 8.156 4.785 21.344 1 89.94 143 ASN B CA 1
ATOM 2235 C C . ASN B 1 143 ? 9.242 3.758 21.016 1 89.94 143 ASN B C 1
ATOM 2237 O O . ASN B 1 143 ? 9.359 3.32 19.875 1 89.94 143 ASN B O 1
#

Nearest PDB structures (foldseek):
  3fac-assembly6_F  TM=7.647E-01  e=4.845E-07  Cereibacter sphaeroides 2.4.1
  8ou4-assembly3_C  TM=4.630E-01  e=1.662E+00  Magnetospirillum gryphiswaldense
  6jla-assembly2_C  TM=2.782E-01  e=9.378E-01  Mus musculus
  8cgm-assembly2_B  TM=2.530E-01  e=9.378E-01  Porphyromonas gingivalis ATCC 33277
  2zf3-assembly3_F  TM=2.837E-01  e=4.151E+00  Chromobacterium violaceum

Secondary structure (DSSP, 8-state):
-PPPEEEE-SSSSEEEEEE---S--SEEEEEE-SHHHHHHT-EEE--TT-EEEEEES-GGGEEEE--TT---EEEEETTT----EEEEEETTEEEEEEEGGGEES--GGGEEEEEE--TT--HHHHHHHHHHHSB-EEEEEE-/----EEEE-SSSSEEEEEE---S-SSEEEEEE-SHHHHHHT-EEE--TT-EEEEEES-GGGEEEE--TT---EEEEETTT----EEEEEETTEEEEEEEGGGEES--GGGEEEEEE--TT--HHHHHHHHHHHSB-EEEEEE-

Foldseek 3Di:
DDQWWKFADDVRQKIKTKFLPDPQQAWEKEQEDDPVCVVQVFIKTAHQPMAMEMEGNAQVQWDFDADDVRQKTFTAGNPRGHTQKMWGADPNFIFIIGGPVGIDPDDCVRYDYDYDYDVPDDPVRVVVVRNVGTHGNYHYHHD/DDAWWKFADDVRQKIKTKFLPDPQQAWEKEQEDDPVCVVQVFIKTAHQPMAMEMEGNAQVQWDFDADDVRQKTFTAGNPRGHTQKMWGADPNFIFIIGGPVGIDPDDCVRYDYDYDYDVPDDPVRVVVVRNVGTHGNYHYHHD